Protein AF-A0A165GA61-F1 (afdb_monomer_lite)

pLDDT: mean 83.31, std 13.02, range [38.22, 98.44]

Structure (mmCIF, N/CA/C/O backbone):
data_AF-A0A165GA61-F1
#
_entry.id   AF-A0A165GA61-F1
#
loop_
_atom_site.group_PDB
_atom_site.id
_atom_site.type_symbol
_atom_site.label_atom_id
_atom_site.label_alt_id
_atom_site.label_comp_id
_atom_site.label_asym_id
_atom_site.label_entity_id
_atom_site.label_seq_id
_atom_site.pdbx_PDB_ins_code
_atom_site.Cartn_x
_atom_site.Cartn_y
_atom_site.Cartn_z
_atom_site.occupancy
_atom_site.B_iso_or_equiv
_atom_site.auth_seq_id
_atom_site.auth_comp_id
_atom_site.auth_asym_id
_atom_site.auth_atom_id
_atom_site.pdbx_PDB_model_num
ATOM 1 N N . MET A 1 1 ? -1.423 -54.669 30.820 1.00 38.22 1 MET A N 1
ATOM 2 C CA . MET A 1 1 ? -2.258 -54.255 29.675 1.00 38.22 1 MET A CA 1
ATOM 3 C C . MET A 1 1 ? -1.415 -53.356 28.790 1.00 38.22 1 MET A C 1
ATOM 5 O O . MET A 1 1 ? -1.262 -52.181 29.085 1.00 38.22 1 MET A O 1
ATOM 9 N N . THR A 1 2 ? -0.753 -53.941 27.798 1.00 38.53 2 THR A N 1
ATOM 10 C CA . THR A 1 2 ? 0.163 -53.253 26.881 1.00 38.53 2 THR A CA 1
ATOM 11 C C . THR A 1 2 ? -0.592 -52.931 25.597 1.00 38.53 2 THR A C 1
ATOM 13 O O . THR A 1 2 ? -0.798 -53.817 24.770 1.00 38.53 2 THR A O 1
ATOM 16 N N . SER A 1 3 ? -1.042 -51.684 25.448 1.00 41.44 3 SER A N 1
ATOM 17 C CA . SER A 1 3 ? -1.605 -51.200 24.186 1.00 41.44 3 SER A CA 1
ATOM 18 C C . SER A 1 3 ? -0.492 -51.081 23.150 1.00 41.44 3 SER A C 1
ATOM 20 O O . SER A 1 3 ? 0.333 -50.171 23.202 1.00 41.44 3 SER A O 1
ATOM 22 N N . GLN A 1 4 ? -0.478 -52.029 22.216 1.00 45.97 4 GLN A N 1
ATOM 23 C CA . GLN A 1 4 ? 0.227 -51.933 20.944 1.00 45.97 4 GLN A CA 1
ATOM 24 C C . GLN A 1 4 ? -0.337 -50.744 20.156 1.00 45.97 4 GLN A C 1
ATOM 26 O O . GLN A 1 4 ? -1.429 -50.816 19.594 1.00 45.97 4 GLN A O 1
ATOM 31 N N . PHE A 1 5 ? 0.413 -49.647 20.102 1.00 42.78 5 PHE A N 1
ATOM 32 C CA . PHE A 1 5 ? 0.227 -48.631 19.074 1.00 42.78 5 PHE A CA 1
ATOM 33 C C . PHE A 1 5 ? 0.717 -49.216 17.747 1.00 42.78 5 PHE A C 1
ATOM 35 O O . PHE A 1 5 ? 1.916 -49.395 17.546 1.00 42.78 5 PHE A O 1
ATOM 42 N N . SER A 1 6 ? -0.212 -49.561 16.857 1.00 39.47 6 SER A N 1
ATOM 43 C CA . SER A 1 6 ? 0.119 -49.928 15.481 1.00 39.47 6 SER A CA 1
ATOM 44 C C . SER A 1 6 ? 0.350 -48.644 14.668 1.00 39.47 6 SER A C 1
ATOM 46 O O . SER A 1 6 ? -0.573 -47.833 14.559 1.00 39.47 6 SER A O 1
ATOM 48 N N . PRO A 1 7 ? 1.542 -48.426 14.082 1.00 51.25 7 PRO A N 1
ATOM 49 C CA . PRO A 1 7 ? 1.881 -47.204 13.346 1.00 51.25 7 PRO A CA 1
ATOM 50 C C . PRO A 1 7 ? 1.237 -47.134 11.948 1.00 51.25 7 PRO A C 1
ATOM 52 O O . PRO A 1 7 ? 1.457 -46.178 11.211 1.00 51.25 7 PRO A O 1
ATOM 55 N N . GLY A 1 8 ? 0.430 -48.129 11.564 1.00 50.78 8 GLY A N 1
ATOM 56 C CA . GLY A 1 8 ? -0.152 -48.245 10.223 1.00 50.78 8 GLY A CA 1
ATOM 57 C C . GLY A 1 8 ? -1.448 -47.463 9.979 1.00 50.78 8 GLY A C 1
ATOM 58 O O . GLY A 1 8 ? -1.953 -47.499 8.863 1.00 50.78 8 GLY A O 1
ATOM 59 N N . ALA A 1 9 ? -2.006 -46.780 10.986 1.00 44.34 9 ALA A N 1
ATOM 60 C CA . ALA A 1 9 ? -3.333 -46.149 10.895 1.00 44.34 9 ALA A CA 1
ATOM 61 C C . ALA A 1 9 ? -3.328 -44.604 10.869 1.00 44.34 9 ALA A C 1
ATOM 63 O O . ALA A 1 9 ? -4.399 -44.004 10.881 1.00 44.34 9 ALA A O 1
ATOM 64 N N . ILE A 1 10 ? -2.158 -43.947 10.846 1.00 54.69 10 ILE A N 1
ATOM 65 C CA . ILE A 1 10 ? -2.055 -42.475 10.988 1.00 54.69 10 ILE A CA 1
ATOM 66 C C . ILE A 1 10 ? -2.012 -41.741 9.633 1.00 54.69 10 ILE A C 1
ATOM 68 O O . ILE A 1 10 ? -2.277 -40.545 9.579 1.00 54.69 10 ILE A O 1
ATOM 72 N N . PHE A 1 11 ? -1.780 -42.438 8.518 1.00 54.88 11 PHE A N 1
ATOM 73 C CA . PHE A 1 11 ? -1.745 -41.812 7.194 1.00 54.88 11 PHE A CA 1
ATOM 74 C C . PHE A 1 11 ? -2.717 -42.501 6.243 1.00 54.88 11 PHE A C 1
ATOM 76 O O . PHE A 1 11 ? -2.488 -43.619 5.784 1.00 54.88 11 PHE A O 1
ATOM 83 N N . SER A 1 12 ? -3.811 -41.811 5.918 1.00 56.22 12 SER A N 1
ATOM 84 C CA . SER A 1 12 ? -4.629 -42.179 4.762 1.00 56.22 12 SER A CA 1
ATOM 85 C C . SER A 1 12 ? -3.742 -42.136 3.504 1.00 56.22 12 SER A C 1
ATOM 87 O O . SER A 1 12 ? -3.000 -41.161 3.341 1.00 56.22 12 SER A O 1
ATOM 89 N N . PRO A 1 13 ? -3.805 -43.126 2.590 1.00 70.12 13 PRO A N 1
ATOM 90 C CA . PRO A 1 13 ? -3.012 -43.141 1.355 1.00 70.12 13 PRO A CA 1
ATOM 91 C C . PRO A 1 13 ? -3.085 -41.834 0.550 1.00 70.12 13 PRO A C 1
ATOM 93 O O . PRO A 1 13 ? -2.125 -41.457 -0.120 1.00 70.12 13 PRO A O 1
ATOM 96 N N . SER A 1 14 ? -4.200 -41.109 0.651 1.00 68.75 14 SER A N 1
ATOM 97 C CA . SER A 1 14 ? -4.384 -39.797 0.026 1.00 68.75 14 SER A CA 1
ATOM 98 C C . SER A 1 14 ? -3.537 -38.694 0.676 1.00 68.75 14 SER A C 1
ATOM 100 O O . SER A 1 14 ? -2.965 -37.876 -0.039 1.00 68.75 14 SER A O 1
ATOM 102 N N . GLN A 1 15 ? -3.399 -38.686 2.006 1.00 74.94 15 GLN A N 1
ATOM 103 C CA . GLN A 1 15 ? -2.552 -37.720 2.723 1.00 74.94 15 GLN A CA 1
ATOM 104 C C . GLN A 1 15 ? -1.064 -38.010 2.508 1.00 74.94 15 GLN A C 1
ATOM 106 O O . GLN A 1 15 ? -0.290 -37.083 2.291 1.00 74.94 15 GLN A O 1
ATOM 111 N N . ALA A 1 16 ? -0.674 -39.288 2.472 1.00 72.19 16 ALA A N 1
ATOM 112 C CA . ALA A 1 16 ? 0.701 -39.680 2.162 1.00 72.19 16 ALA A CA 1
ATOM 113 C C . ALA A 1 16 ? 1.121 -39.233 0.748 1.00 72.19 16 ALA A C 1
ATOM 115 O O . ALA A 1 16 ? 2.226 -38.731 0.555 1.00 72.19 16 ALA A O 1
ATOM 116 N N . ARG A 1 17 ? 0.220 -39.341 -0.240 1.00 74.12 17 ARG A N 1
ATOM 117 C CA . ARG A 1 17 ? 0.462 -38.833 -1.603 1.00 74.12 17 ARG A CA 1
ATOM 118 C C . ARG A 1 17 ? 0.599 -37.311 -1.649 1.00 74.12 17 ARG A C 1
ATOM 120 O O . ARG A 1 17 ? 1.473 -36.818 -2.351 1.00 74.12 17 ARG A O 1
ATOM 127 N N . GLN A 1 18 ? -0.230 -36.578 -0.905 1.00 79.62 18 GLN A N 1
ATOM 128 C CA . GLN A 1 18 ? -0.150 -35.113 -0.839 1.00 79.62 18 GLN A CA 1
ATOM 129 C C . GLN A 1 18 ? 1.151 -34.636 -0.187 1.00 79.62 18 GLN A C 1
ATOM 131 O O . GLN A 1 18 ? 1.781 -33.719 -0.701 1.00 79.62 18 GLN A O 1
ATOM 136 N N . GLN A 1 19 ? 1.588 -35.285 0.893 1.00 79.94 19 GLN A N 1
ATOM 137 C CA . GLN A 1 19 ? 2.860 -34.964 1.546 1.00 79.94 19 GLN A CA 1
ATOM 138 C C . GLN A 1 19 ? 4.060 -35.275 0.649 1.00 79.94 19 GLN A C 1
ATOM 140 O O . GLN A 1 19 ? 5.003 -34.493 0.598 1.00 79.94 19 GLN A O 1
ATOM 145 N N . LEU A 1 20 ? 4.012 -36.379 -0.103 1.00 81.00 20 LEU A N 1
ATOM 146 C CA . LEU A 1 20 ? 5.064 -36.729 -1.056 1.00 81.00 20 LEU A CA 1
ATOM 147 C C . LEU A 1 20 ? 5.122 -35.740 -2.231 1.00 81.00 20 LEU A C 1
ATOM 149 O O . LEU A 1 20 ? 6.212 -35.347 -2.638 1.00 81.00 20 LEU A O 1
ATOM 153 N N . ALA A 1 21 ? 3.968 -35.297 -2.741 1.00 81.06 21 ALA A N 1
ATOM 154 C CA . ALA A 1 21 ? 3.901 -34.252 -3.763 1.00 81.06 21 ALA A CA 1
ATOM 155 C C . ALA A 1 21 ? 4.476 -32.924 -3.246 1.00 81.06 21 ALA A C 1
ATOM 157 O O . ALA A 1 21 ? 5.366 -32.364 -3.873 1.00 81.06 21 ALA A O 1
ATOM 158 N N . GLN A 1 22 ? 4.068 -32.488 -2.050 1.00 85.25 22 GLN A N 1
ATOM 159 C CA . GLN A 1 22 ? 4.612 -31.278 -1.428 1.00 85.25 22 GLN A CA 1
ATOM 160 C C . GLN A 1 22 ? 6.120 -31.379 -1.171 1.00 85.25 22 GLN A C 1
ATOM 162 O O . GLN A 1 22 ? 6.837 -30.406 -1.372 1.00 85.25 22 GLN A O 1
ATOM 167 N N . ALA A 1 23 ? 6.625 -32.543 -0.753 1.00 85.81 23 ALA A N 1
ATOM 168 C CA . ALA A 1 23 ? 8.059 -32.752 -0.566 1.00 85.81 23 ALA A CA 1
ATOM 169 C C . ALA A 1 23 ? 8.838 -32.623 -1.885 1.00 85.81 23 ALA A C 1
ATOM 171 O O . ALA A 1 23 ? 9.920 -32.039 -1.898 1.00 85.81 23 ALA A O 1
ATOM 172 N N . ARG A 1 24 ? 8.273 -33.118 -2.995 1.00 88.56 24 ARG A N 1
ATOM 173 C CA . ARG A 1 24 ? 8.851 -32.954 -4.334 1.00 88.56 24 ARG A CA 1
ATOM 174 C C . ARG A 1 24 ? 8.863 -31.486 -4.766 1.00 88.56 24 ARG A C 1
ATOM 176 O O . ARG A 1 24 ? 9.886 -31.013 -5.256 1.00 88.56 24 ARG A O 1
ATOM 183 N N . ASP A 1 25 ? 7.765 -30.771 -4.553 1.00 91.50 25 ASP A N 1
ATOM 184 C CA . ASP A 1 25 ? 7.668 -29.348 -4.894 1.00 91.50 25 ASP A CA 1
ATOM 185 C C . ASP A 1 25 ? 8.684 -28.515 -4.095 1.00 91.50 25 ASP A C 1
ATOM 187 O O . ASP A 1 25 ? 9.336 -27.629 -4.644 1.00 91.50 25 ASP A O 1
ATOM 191 N N . TRP A 1 26 ? 8.901 -28.855 -2.820 1.00 91.81 26 TRP A N 1
ATOM 192 C CA . TRP A 1 26 ? 9.944 -28.234 -2.003 1.00 91.81 26 TRP A CA 1
ATOM 193 C C . TRP A 1 26 ? 11.358 -28.543 -2.494 1.00 91.81 26 TRP A C 1
ATOM 195 O O . TRP A 1 26 ? 12.171 -27.627 -2.534 1.00 91.81 26 TRP A O 1
ATOM 205 N N . SER A 1 27 ? 11.655 -29.784 -2.904 1.00 90.12 27 SER A N 1
ATOM 206 C CA . SER A 1 27 ? 12.972 -30.094 -3.484 1.00 90.12 27 SER A CA 1
ATOM 207 C C . SER A 1 27 ? 13.235 -29.319 -4.775 1.00 90.12 27 SER A C 1
ATOM 209 O O . SER A 1 27 ? 14.329 -28.801 -4.956 1.00 90.12 27 SER A O 1
ATOM 211 N N . TYR A 1 28 ? 12.216 -29.167 -5.627 1.00 92.75 28 TYR A N 1
ATOM 212 C CA . TYR A 1 28 ? 12.331 -28.375 -6.849 1.00 92.75 28 TYR A CA 1
ATOM 213 C C . TYR A 1 28 ? 12.612 -26.897 -6.541 1.00 92.75 28 TYR A C 1
ATOM 215 O O . TYR A 1 28 ? 13.497 -26.305 -7.151 1.00 92.75 28 TYR A O 1
ATOM 223 N N . ILE A 1 29 ? 11.919 -26.310 -5.558 1.00 92.19 29 ILE A N 1
ATOM 224 C CA . ILE A 1 29 ? 12.199 -24.938 -5.114 1.00 92.19 29 ILE A CA 1
ATOM 225 C C . ILE A 1 29 ? 13.599 -24.816 -4.520 1.00 92.19 29 ILE A C 1
ATOM 227 O O . ILE A 1 29 ? 14.267 -23.825 -4.785 1.00 92.19 29 ILE A O 1
ATOM 231 N N . ASP A 1 30 ? 14.042 -25.776 -3.709 1.00 89.75 30 ASP A N 1
ATOM 232 C CA . ASP A 1 30 ? 15.368 -25.730 -3.089 1.00 89.75 30 ASP A CA 1
ATOM 233 C C . ASP A 1 30 ? 16.473 -25.762 -4.165 1.00 89.75 30 ASP A C 1
ATOM 235 O O . ASP A 1 30 ? 17.404 -24.956 -4.106 1.00 89.75 30 ASP A O 1
ATOM 239 N N . ASP A 1 31 ? 16.325 -26.605 -5.193 1.00 90.56 31 ASP A N 1
ATOM 240 C CA . ASP A 1 31 ? 17.230 -26.656 -6.349 1.00 90.56 31 ASP A CA 1
ATOM 241 C C . ASP A 1 31 ? 17.174 -25.357 -7.177 1.00 90.56 31 ASP A C 1
ATOM 243 O O . ASP A 1 31 ? 18.210 -24.813 -7.575 1.00 90.56 31 ASP A O 1
ATOM 247 N N . TRP A 1 32 ? 15.972 -24.816 -7.403 1.00 92.50 32 TRP A N 1
ATOM 248 C CA . TRP A 1 32 ? 15.770 -23.551 -8.115 1.00 92.50 32 TRP A CA 1
ATOM 249 C C . TRP A 1 32 ? 16.387 -22.364 -7.361 1.00 92.50 32 TRP A C 1
ATOM 251 O O . TRP A 1 32 ? 17.125 -21.571 -7.945 1.00 92.50 32 TRP A O 1
ATOM 261 N N . LEU A 1 33 ? 16.171 -22.264 -6.048 1.00 89.81 33 LEU A N 1
ATOM 262 C CA . LEU A 1 33 ? 16.784 -21.240 -5.201 1.00 89.81 33 LEU A CA 1
ATOM 263 C C . LEU A 1 33 ? 18.307 -21.397 -5.157 1.00 89.81 33 LEU A C 1
ATOM 265 O O . LEU A 1 33 ? 19.015 -20.395 -5.214 1.00 89.81 33 LEU A O 1
ATOM 269 N N . ALA A 1 34 ? 18.830 -22.625 -5.120 1.00 89.19 34 ALA A N 1
ATOM 270 C CA . ALA A 1 34 ? 20.268 -22.861 -5.205 1.00 89.19 34 ALA A CA 1
ATOM 271 C C . ALA A 1 34 ? 20.854 -22.359 -6.538 1.00 89.19 34 ALA A C 1
ATOM 273 O O . ALA A 1 34 ? 21.905 -21.717 -6.536 1.00 89.19 34 ALA A O 1
ATOM 274 N N . LYS A 1 35 ? 20.153 -22.566 -7.665 1.00 88.38 35 LYS A N 1
ATOM 275 C CA . LYS A 1 35 ? 20.535 -21.992 -8.970 1.00 88.38 35 LYS A CA 1
ATOM 276 C C . LYS A 1 35 ? 20.525 -20.457 -8.934 1.00 88.38 35 LYS A C 1
ATOM 278 O O . LYS A 1 35 ? 21.466 -19.842 -9.427 1.00 88.38 35 LYS A O 1
ATOM 283 N N . MET A 1 36 ? 19.500 -19.845 -8.333 1.00 86.12 36 MET A N 1
ATOM 284 C CA . MET A 1 36 ? 19.333 -18.383 -8.295 1.00 86.12 36 MET A CA 1
ATOM 285 C C . MET A 1 36 ? 20.337 -17.667 -7.382 1.00 86.12 36 MET A C 1
ATOM 287 O O . MET A 1 36 ? 20.814 -16.588 -7.727 1.00 86.12 36 MET A O 1
ATOM 291 N N . TYR A 1 37 ? 20.658 -18.244 -6.221 1.00 85.44 37 TYR A N 1
ATOM 292 C CA . TYR A 1 37 ? 21.562 -17.633 -5.240 1.00 85.44 37 TYR A CA 1
ATOM 293 C C . TYR A 1 37 ? 23.031 -18.059 -5.415 1.00 85.44 37 TYR A C 1
ATOM 295 O O . TYR A 1 37 ? 23.926 -17.399 -4.881 1.00 85.44 37 TYR A O 1
ATOM 303 N N . GLY A 1 38 ? 23.314 -19.121 -6.178 1.00 82.50 38 GLY A N 1
ATOM 304 C CA . GLY A 1 38 ? 24.673 -19.571 -6.476 1.00 82.50 38 GLY A CA 1
ATOM 305 C C . GLY A 1 38 ? 25.483 -19.870 -5.208 1.00 82.50 38 GLY A C 1
ATOM 306 O O . GLY A 1 38 ? 25.188 -20.81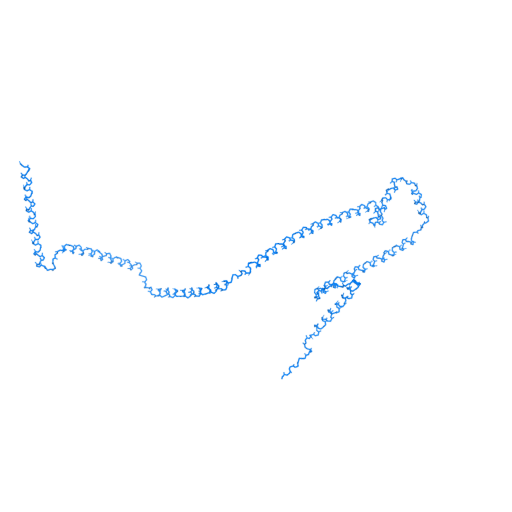1 -4.476 1.00 82.50 38 GLY A O 1
ATOM 307 N N . ALA A 1 39 ? 26.519 -19.066 -4.943 1.00 78.75 39 ALA A N 1
ATOM 308 C CA . ALA A 1 39 ? 27.369 -19.186 -3.750 1.00 78.75 39 ALA A CA 1
ATOM 309 C C . ALA A 1 39 ? 26.824 -18.448 -2.506 1.00 78.75 39 ALA A C 1
ATOM 311 O O . ALA A 1 39 ? 27.432 -18.519 -1.436 1.00 78.75 39 ALA A O 1
ATOM 312 N N . GLN A 1 40 ? 25.715 -17.713 -2.629 1.00 81.50 40 GLN A N 1
ATOM 313 C CA . GLN A 1 40 ? 25.127 -16.941 -1.537 1.00 81.50 40 GLN A CA 1
ATOM 314 C C . GLN A 1 40 ? 24.135 -17.789 -0.730 1.00 81.50 40 GLN A C 1
ATOM 316 O O . GLN A 1 40 ? 23.390 -18.600 -1.275 1.00 81.50 40 GLN A O 1
ATOM 321 N N . SER A 1 41 ? 24.118 -17.613 0.594 1.00 79.00 41 SER A N 1
ATOM 322 C CA . SER A 1 41 ? 23.207 -18.360 1.464 1.00 79.00 41 SER A CA 1
ATOM 323 C C . SER A 1 41 ? 21.756 -17.952 1.218 1.00 79.00 41 SER A C 1
ATOM 325 O O . SER A 1 41 ? 21.428 -16.765 1.305 1.00 79.00 41 SER A O 1
ATOM 327 N N . ILE A 1 42 ? 20.892 -18.941 0.984 1.00 83.94 42 ILE A N 1
ATOM 328 C CA . ILE A 1 42 ? 19.448 -18.742 0.830 1.00 83.94 42 ILE A CA 1
ATOM 329 C C . ILE A 1 42 ? 18.893 -18.126 2.132 1.00 83.94 42 ILE A C 1
ATOM 331 O O . ILE A 1 42 ? 19.150 -18.670 3.213 1.00 83.94 42 ILE A O 1
ATOM 335 N N . PRO A 1 43 ? 18.152 -17.003 2.069 1.00 84.75 43 PRO A N 1
ATOM 336 C CA . PRO A 1 43 ? 17.524 -16.399 3.242 1.00 84.75 43 PRO A CA 1
ATOM 337 C C . PRO A 1 43 ? 16.592 -17.377 3.967 1.00 84.75 43 PRO A C 1
ATOM 339 O O . PRO A 1 43 ? 15.904 -18.172 3.333 1.00 84.75 43 PRO A O 1
ATOM 342 N N . THR A 1 44 ? 16.521 -17.314 5.299 1.00 85.00 44 THR A N 1
ATOM 343 C CA . THR A 1 44 ? 15.597 -18.172 6.056 1.00 85.00 44 THR A CA 1
ATOM 344 C C . THR A 1 44 ? 14.160 -17.692 5.888 1.00 85.00 44 THR A C 1
ATOM 346 O O . THR A 1 44 ? 13.865 -16.527 6.152 1.00 85.00 44 THR A O 1
ATOM 349 N N . PHE A 1 45 ? 13.256 -18.593 5.508 1.00 88.19 45 PHE A N 1
ATOM 350 C CA . PHE A 1 45 ? 11.833 -18.301 5.345 1.00 88.19 45 PHE A CA 1
ATOM 351 C C . PHE A 1 45 ? 10.958 -19.426 5.907 1.00 88.19 45 PHE A C 1
ATOM 353 O O . PHE A 1 45 ? 11.404 -20.554 6.126 1.00 88.19 45 PHE A O 1
ATOM 360 N N . GLU A 1 46 ? 9.690 -19.107 6.153 1.00 90.06 46 GLU A N 1
ATOM 361 C CA . GLU A 1 46 ? 8.709 -20.057 6.668 1.00 90.06 46 GLU A CA 1
ATOM 362 C C . GLU A 1 46 ? 8.228 -21.010 5.561 1.00 90.06 46 GLU A C 1
ATOM 364 O O . GLU A 1 46 ? 7.723 -20.582 4.519 1.00 90.06 46 GLU A O 1
ATOM 369 N N . ARG A 1 47 ? 8.353 -22.322 5.791 1.00 87.38 47 ARG A N 1
ATOM 370 C CA . ARG A 1 47 ? 7.842 -23.361 4.885 1.00 87.38 47 ARG A CA 1
ATOM 371 C C . ARG A 1 47 ? 6.361 -23.624 5.161 1.00 87.38 47 ARG A C 1
ATOM 373 O O . ARG A 1 47 ? 6.010 -24.508 5.937 1.00 87.38 47 ARG A O 1
ATOM 380 N N . ASN A 1 48 ? 5.504 -22.848 4.510 1.00 90.88 48 ASN A N 1
ATOM 381 C CA . ASN A 1 48 ? 4.050 -22.950 4.558 1.00 90.88 48 ASN A CA 1
ATOM 382 C C . ASN A 1 48 ? 3.513 -23.293 3.150 1.00 90.88 48 ASN A C 1
ATOM 384 O O . ASN A 1 48 ? 4.181 -23.081 2.140 1.00 90.88 48 ASN A O 1
ATOM 388 N N . THR A 1 49 ? 2.298 -23.827 3.041 1.00 87.25 49 THR A N 1
ATOM 389 C CA . THR A 1 49 ? 1.664 -24.126 1.747 1.00 87.25 49 THR A CA 1
ATOM 390 C C . THR A 1 49 ? 1.469 -22.882 0.889 1.00 87.25 49 THR A C 1
ATOM 392 O O . THR A 1 49 ? 1.499 -22.970 -0.336 1.00 87.25 49 THR A O 1
ATOM 395 N N . ASP A 1 50 ? 1.277 -21.725 1.520 1.00 86.94 50 ASP A N 1
ATOM 396 C CA . ASP A 1 50 ? 1.115 -20.456 0.811 1.00 86.94 50 ASP A CA 1
ATOM 397 C C . ASP A 1 50 ? 2.453 -19.944 0.266 1.00 86.94 50 ASP A C 1
ATOM 399 O O . ASP A 1 50 ? 2.506 -19.463 -0.866 1.00 86.94 50 ASP A O 1
ATOM 403 N N . THR A 1 51 ? 3.552 -20.138 1.008 1.00 91.00 51 THR A N 1
ATOM 404 C CA . THR A 1 51 ? 4.898 -19.798 0.522 1.00 91.00 51 THR A CA 1
ATOM 405 C C . THR A 1 51 ? 5.344 -20.744 -0.589 1.00 91.00 51 THR A C 1
ATOM 407 O O . THR A 1 51 ? 5.879 -20.274 -1.587 1.00 91.00 51 THR A O 1
ATOM 410 N N . LEU A 1 52 ? 5.026 -22.041 -0.495 1.00 91.06 52 LEU A N 1
ATOM 411 C CA . LEU A 1 52 ? 5.234 -23.018 -1.572 1.00 91.06 52 LEU A CA 1
ATOM 412 C C . LEU A 1 52 ? 4.548 -22.579 -2.874 1.00 91.06 52 LEU A C 1
ATOM 414 O O . LEU A 1 52 ? 5.182 -22.528 -3.922 1.00 91.06 52 LEU A O 1
ATOM 418 N N . LYS A 1 53 ? 3.263 -22.209 -2.810 1.00 92.12 53 LYS A N 1
ATOM 419 C CA . LYS A 1 53 ? 2.511 -21.740 -3.987 1.00 92.12 53 LYS A CA 1
ATOM 420 C C . LYS A 1 53 ? 3.104 -20.469 -4.588 1.00 92.12 53 LYS A C 1
ATOM 422 O O . LYS A 1 53 ? 3.222 -20.383 -5.807 1.00 92.12 53 LYS A O 1
ATOM 427 N N . ALA A 1 54 ? 3.461 -19.496 -3.750 1.00 92.25 54 ALA A N 1
ATOM 428 C CA . ALA A 1 54 ? 4.062 -18.248 -4.209 1.00 92.25 54 ALA A CA 1
ATOM 429 C C . ALA A 1 54 ? 5.421 -18.492 -4.886 1.00 92.25 54 ALA A C 1
ATOM 431 O O . ALA A 1 54 ? 5.669 -17.958 -5.962 1.00 92.25 54 ALA A O 1
ATOM 432 N N . LEU A 1 55 ? 6.269 -19.339 -4.296 1.00 92.50 55 LEU A N 1
ATOM 433 C CA . LEU A 1 55 ? 7.584 -19.677 -4.843 1.00 92.50 55 LEU A CA 1
ATOM 434 C C . LEU A 1 55 ? 7.485 -20.487 -6.140 1.00 92.50 55 LEU A C 1
ATOM 436 O O . LEU A 1 55 ? 8.226 -20.194 -7.069 1.00 92.50 55 LEU A O 1
ATOM 440 N N . LEU A 1 56 ? 6.543 -21.429 -6.257 1.00 93.31 56 LEU A N 1
ATOM 441 C CA . LEU A 1 56 ? 6.288 -22.133 -7.521 1.00 93.31 56 LEU A CA 1
ATOM 442 C C . LEU A 1 56 ? 5.816 -21.180 -8.624 1.00 93.31 56 LEU A C 1
ATOM 444 O O . LEU A 1 56 ? 6.268 -21.286 -9.760 1.00 93.31 56 LEU A O 1
ATOM 448 N N . ALA A 1 57 ? 4.924 -20.241 -8.298 1.00 93.75 57 ALA A N 1
ATOM 449 C CA . ALA A 1 57 ? 4.469 -19.242 -9.259 1.00 93.75 57 ALA A CA 1
ATOM 450 C C . ALA A 1 57 ? 5.624 -18.338 -9.717 1.00 93.75 57 ALA A C 1
ATOM 452 O O . ALA A 1 57 ? 5.757 -18.070 -10.907 1.00 93.75 57 ALA A O 1
ATOM 453 N N . LEU A 1 58 ? 6.486 -17.909 -8.789 1.00 93.00 58 LEU A N 1
ATOM 454 C CA . LEU A 1 58 ? 7.677 -17.120 -9.110 1.00 93.00 58 LEU A CA 1
ATOM 455 C C . LEU A 1 58 ? 8.683 -17.906 -9.953 1.00 93.00 58 LEU A C 1
ATOM 457 O O . LEU A 1 58 ? 9.218 -17.351 -10.908 1.00 93.00 58 LEU A O 1
ATOM 461 N N . ALA A 1 59 ? 8.920 -19.178 -9.629 1.00 93.25 59 ALA A N 1
ATOM 462 C CA . ALA A 1 59 ? 9.797 -20.047 -10.404 1.00 93.25 59 ALA A CA 1
ATOM 463 C C . ALA A 1 59 ? 9.295 -20.196 -11.843 1.00 93.25 59 ALA A C 1
ATOM 465 O O . ALA A 1 59 ? 10.060 -19.952 -12.770 1.00 93.25 59 ALA A O 1
ATOM 466 N N . ALA A 1 60 ? 7.999 -20.466 -12.028 1.00 93.56 60 ALA A N 1
ATOM 467 C CA . ALA A 1 60 ? 7.390 -20.580 -13.350 1.00 93.56 60 ALA A CA 1
ATOM 468 C C . ALA A 1 60 ? 7.493 -19.279 -14.165 1.00 93.56 60 ALA A C 1
ATOM 470 O O . ALA A 1 60 ? 7.845 -19.318 -15.340 1.00 93.56 60 ALA A O 1
ATOM 471 N N . VAL A 1 61 ? 7.226 -18.122 -13.544 1.00 94.62 61 VAL A N 1
ATOM 472 C CA . VAL A 1 61 ? 7.353 -16.814 -14.213 1.00 94.62 61 VAL A CA 1
ATOM 473 C C . VAL A 1 61 ? 8.809 -16.514 -14.578 1.00 94.62 61 VAL A C 1
ATOM 475 O O . VAL A 1 61 ? 9.082 -15.964 -15.644 1.00 94.62 61 VAL A O 1
ATOM 478 N N . ASN A 1 62 ? 9.757 -16.878 -13.712 1.00 94.19 62 ASN A N 1
ATOM 479 C CA . ASN A 1 62 ? 11.175 -16.688 -13.989 1.00 94.19 62 ASN A CA 1
ATOM 480 C C . ASN A 1 62 ? 11.652 -17.592 -15.133 1.00 94.19 62 ASN A C 1
ATOM 482 O O . ASN A 1 62 ? 12.307 -17.108 -16.048 1.00 94.19 62 ASN A O 1
ATOM 486 N N . GLU A 1 63 ? 11.273 -18.872 -15.131 1.00 92.94 63 GLU A N 1
ATOM 487 C CA . GLU A 1 63 ? 11.584 -19.798 -16.226 1.00 92.94 63 GLU A CA 1
ATOM 488 C C . GLU A 1 63 ? 10.997 -19.308 -17.556 1.00 92.94 63 GLU A C 1
ATOM 490 O O . GLU A 1 63 ? 11.730 -19.237 -18.540 1.00 92.94 63 GLU A O 1
ATOM 495 N N . SER A 1 64 ? 9.736 -18.852 -17.585 1.00 92.69 64 SER A N 1
ATOM 496 C CA . SER A 1 64 ? 9.162 -18.271 -18.808 1.00 92.69 64 SER A CA 1
ATOM 497 C C . SER A 1 64 ? 9.917 -17.025 -19.277 1.00 92.69 64 SER A C 1
ATOM 499 O O . SER A 1 64 ? 10.135 -16.844 -20.471 1.00 92.69 64 SER A O 1
ATOM 501 N N . ALA A 1 65 ? 10.377 -16.183 -18.348 1.00 92.44 65 ALA A N 1
ATOM 502 C CA . ALA A 1 65 ? 11.159 -14.999 -18.690 1.00 92.44 65 ALA A CA 1
ATOM 503 C C . ALA A 1 65 ? 12.576 -15.355 -19.182 1.00 92.44 65 ALA A C 1
ATOM 505 O O . ALA A 1 65 ? 13.114 -14.671 -20.052 1.00 92.44 65 ALA A O 1
ATOM 506 N N . GLU A 1 66 ? 13.204 -16.404 -18.638 1.00 92.25 66 GLU A N 1
ATOM 507 C CA . GLU A 1 66 ? 14.473 -16.945 -19.144 1.00 92.25 66 GLU A CA 1
ATOM 508 C C . GLU A 1 66 ? 14.303 -17.492 -20.573 1.00 92.25 66 GLU A C 1
ATOM 510 O O . GLU A 1 66 ? 15.126 -17.190 -21.440 1.00 92.25 66 GLU A O 1
ATOM 515 N N . GLU A 1 67 ? 13.223 -18.230 -20.845 1.00 94.12 67 GLU A N 1
ATOM 516 C CA . GLU A 1 67 ? 12.906 -18.749 -22.183 1.00 94.12 67 GLU A CA 1
ATOM 517 C C . GLU A 1 67 ? 12.692 -17.627 -23.209 1.00 94.12 67 GLU A C 1
ATOM 519 O O . GLU A 1 67 ? 13.254 -17.682 -24.306 1.00 94.12 67 GLU A O 1
ATOM 524 N N . GLU A 1 68 ? 11.932 -16.588 -22.851 1.00 91.75 68 GLU A N 1
ATOM 525 C CA . GLU A 1 68 ? 11.716 -15.409 -23.698 1.00 91.75 68 GLU A CA 1
ATOM 526 C C . GLU A 1 68 ? 13.030 -14.685 -24.009 1.00 91.75 68 GLU A C 1
ATOM 528 O O . GLU A 1 68 ? 13.316 -14.392 -25.171 1.00 91.75 68 GLU A O 1
ATOM 533 N N . LYS A 1 69 ? 13.877 -14.456 -22.997 1.00 90.69 69 LYS A N 1
ATOM 534 C CA . LYS A 1 69 ? 15.198 -13.838 -23.193 1.00 90.69 69 LYS A CA 1
ATOM 535 C C . LYS A 1 69 ? 16.081 -14.659 -24.126 1.00 90.69 69 LYS A C 1
ATOM 537 O O . LYS A 1 69 ? 16.747 -14.097 -24.991 1.00 90.69 69 LYS A O 1
ATOM 542 N N . GLU A 1 70 ? 16.085 -15.982 -23.981 1.00 94.25 70 GLU A N 1
ATOM 543 C CA . GLU A 1 70 ? 16.877 -16.859 -24.845 1.00 94.25 70 GLU A CA 1
ATOM 544 C C . GLU A 1 70 ? 16.333 -16.916 -26.282 1.00 94.25 70 GLU A C 1
ATOM 546 O O . GLU A 1 70 ? 17.096 -17.113 -27.230 1.00 94.25 70 GLU A O 1
ATOM 551 N N . LEU A 1 71 ? 15.023 -16.745 -26.481 1.00 93.19 71 LEU A N 1
ATOM 552 C CA . LEU A 1 71 ? 14.437 -16.589 -27.815 1.00 93.19 71 LEU A CA 1
ATOM 553 C C . LEU A 1 71 ? 14.866 -15.271 -28.463 1.00 93.19 71 LEU A C 1
ATOM 555 O O . LEU A 1 71 ? 15.315 -15.293 -29.607 1.00 93.19 71 LEU A O 1
ATOM 559 N N . VAL A 1 72 ? 14.794 -14.158 -27.728 1.00 91.31 72 VAL A N 1
ATOM 560 C CA . VAL A 1 72 ? 15.249 -12.844 -28.211 1.00 91.31 72 VAL A CA 1
ATOM 561 C C . VAL A 1 72 ? 16.727 -12.897 -28.585 1.00 91.31 72 VAL A C 1
ATOM 563 O O . VAL A 1 72 ? 17.077 -12.556 -29.709 1.00 91.31 72 VAL A O 1
ATOM 566 N N . ARG A 1 73 ? 17.582 -13.444 -27.713 1.00 91.50 73 ARG A N 1
ATOM 567 C CA . ARG A 1 73 ? 19.021 -13.587 -27.983 1.00 91.50 73 ARG A CA 1
ATOM 568 C C . ARG A 1 73 ? 19.299 -14.407 -29.245 1.00 91.50 73 ARG A C 1
ATOM 570 O O . ARG A 1 73 ? 20.187 -14.073 -30.023 1.00 91.50 73 ARG A O 1
ATOM 577 N N . ARG A 1 74 ? 18.555 -15.498 -29.463 1.00 92.88 74 ARG A N 1
ATOM 578 C CA . ARG A 1 74 ? 18.689 -16.308 -30.684 1.00 92.88 74 ARG A CA 1
ATOM 579 C C . ARG A 1 74 ? 18.273 -15.534 -31.927 1.00 92.88 74 ARG A C 1
ATOM 581 O O . ARG A 1 74 ? 18.992 -15.608 -32.917 1.00 92.88 74 ARG A O 1
ATOM 588 N N . LEU A 1 75 ? 17.161 -14.803 -31.860 1.00 91.69 75 LEU A N 1
ATOM 589 C CA . LEU A 1 75 ? 16.691 -13.953 -32.954 1.00 91.69 75 LEU A CA 1
ATOM 590 C C . LEU A 1 75 ? 17.710 -12.860 -33.287 1.00 91.69 75 LEU A C 1
ATOM 592 O O . LEU A 1 75 ? 18.043 -12.678 -34.453 1.00 91.69 75 LEU A O 1
ATOM 596 N N . GLU A 1 76 ? 18.265 -12.191 -32.277 1.00 86.50 76 GLU A N 1
ATOM 597 C CA . GLU A 1 76 ? 19.332 -11.203 -32.454 1.00 86.50 76 GLU A CA 1
ATOM 598 C C . GLU A 1 76 ? 20.549 -11.818 -33.152 1.00 86.50 76 GLU A C 1
ATOM 600 O O . GLU A 1 76 ? 21.025 -11.271 -34.141 1.00 86.50 76 GLU A O 1
ATOM 605 N N . CYS A 1 77 ? 21.020 -12.991 -32.708 1.00 86.44 77 CYS A N 1
ATOM 606 C CA . CYS A 1 77 ? 22.135 -13.674 -33.367 1.00 86.44 77 CYS A CA 1
ATOM 607 C C . CYS A 1 77 ? 21.832 -14.041 -34.828 1.00 86.44 77 CYS A C 1
ATOM 609 O O . CYS A 1 77 ? 22.723 -13.930 -35.667 1.00 86.44 77 CYS A O 1
ATOM 611 N N . THR A 1 78 ? 20.610 -14.484 -35.145 1.00 88.44 78 THR A N 1
ATOM 612 C CA . THR A 1 78 ? 20.233 -14.810 -36.530 1.00 88.44 78 THR A CA 1
ATOM 613 C C . THR A 1 78 ? 20.136 -13.567 -37.403 1.00 88.44 78 THR A C 1
ATOM 615 O O . THR A 1 78 ? 20.677 -13.565 -38.501 1.00 88.44 78 THR A O 1
ATOM 618 N N . VAL A 1 79 ? 19.524 -12.492 -36.897 1.00 87.12 79 VAL A N 1
ATOM 619 C CA . VAL A 1 79 ? 19.381 -11.228 -37.631 1.00 87.12 79 VAL A CA 1
ATOM 620 C C . VAL A 1 79 ? 20.749 -10.602 -37.891 1.00 87.12 79 VAL A C 1
ATOM 622 O O . VAL A 1 79 ? 21.020 -10.182 -39.009 1.00 87.12 79 VAL A O 1
ATOM 625 N N . LEU A 1 80 ? 21.640 -10.590 -36.894 1.00 82.25 80 LEU A N 1
ATOM 626 C CA . LEU A 1 80 ? 23.008 -10.093 -37.068 1.00 82.25 80 LEU A CA 1
ATOM 627 C C . LEU A 1 80 ? 23.779 -10.900 -38.122 1.00 82.25 80 LEU A C 1
ATOM 629 O O . LEU A 1 80 ? 24.464 -10.310 -38.950 1.00 82.25 80 LEU A O 1
ATOM 633 N N . GLY A 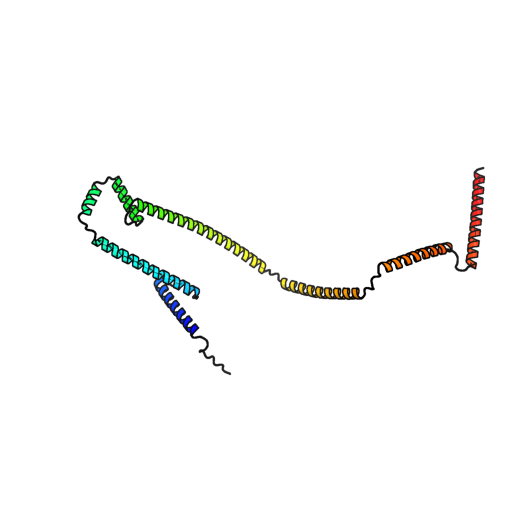1 81 ? 23.626 -12.229 -38.134 1.00 81.50 81 GLY A N 1
ATOM 634 C CA . GLY A 1 81 ? 24.242 -13.080 -39.154 1.00 81.50 81 GLY A CA 1
ATOM 635 C C . GLY A 1 81 ? 23.733 -12.791 -40.570 1.00 81.50 81 GLY A C 1
ATOM 636 O O . GLY A 1 81 ? 24.528 -12.709 -41.499 1.00 81.50 81 GLY A O 1
ATOM 637 N N . GLU A 1 82 ? 22.426 -12.579 -40.740 1.00 81.12 82 GLU A N 1
ATOM 638 C CA . GLU A 1 82 ? 21.824 -12.248 -42.041 1.00 81.12 82 GLU A CA 1
ATOM 639 C C . GLU A 1 82 ? 22.245 -10.858 -42.555 1.00 81.12 82 GLU A C 1
ATOM 641 O O . GLU A 1 82 ? 22.440 -10.668 -43.758 1.00 81.12 82 GLU A O 1
ATOM 646 N N . VAL A 1 83 ? 22.423 -9.882 -41.659 1.00 76.06 83 VAL A N 1
ATOM 647 C CA . VAL A 1 83 ? 22.926 -8.542 -42.012 1.00 76.06 83 VAL A CA 1
ATOM 648 C C . VAL A 1 83 ? 24.387 -8.604 -42.467 1.00 76.06 83 VAL A C 1
ATOM 650 O O . VAL A 1 83 ? 24.731 -8.008 -43.488 1.00 76.06 83 VAL A O 1
ATOM 653 N N . ASP A 1 84 ? 25.228 -9.375 -41.774 1.00 70.31 84 ASP A N 1
ATOM 654 C CA . ASP A 1 84 ? 26.631 -9.573 -42.159 1.00 70.31 84 ASP A CA 1
ATOM 655 C C . ASP A 1 84 ? 26.772 -10.305 -43.511 1.00 70.31 84 ASP A C 1
ATOM 657 O O . ASP A 1 84 ? 27.701 -10.027 -44.268 1.00 70.31 84 ASP A O 1
ATOM 661 N N . GLU A 1 85 ? 25.850 -11.215 -43.851 1.00 72.31 85 GLU A N 1
ATOM 662 C CA . GLU A 1 85 ? 25.844 -11.936 -45.136 1.00 72.31 85 GLU A CA 1
ATOM 663 C C . GLU A 1 85 ? 25.329 -11.099 -46.322 1.00 72.31 85 GLU A C 1
ATOM 665 O O . GLU A 1 85 ? 25.669 -11.389 -47.470 1.00 72.31 85 GLU A O 1
ATOM 670 N N . THR A 1 86 ? 24.507 -10.075 -46.074 1.00 66.50 86 THR A N 1
ATOM 671 C CA . THR A 1 86 ? 23.869 -9.255 -47.125 1.00 66.50 86 THR A CA 1
ATOM 672 C C . THR A 1 86 ? 24.586 -7.935 -47.414 1.00 66.50 86 THR A C 1
ATOM 674 O O . THR A 1 86 ? 24.298 -7.292 -48.427 1.00 66.50 86 THR A O 1
ATOM 677 N N . ALA A 1 87 ? 25.539 -7.532 -46.574 1.00 62.62 87 ALA A N 1
ATOM 678 C CA . ALA A 1 87 ? 26.334 -6.327 -46.770 1.00 62.62 87 ALA A CA 1
ATOM 679 C C . ALA A 1 87 ? 27.446 -6.545 -47.819 1.00 62.62 87 ALA A C 1
ATOM 681 O O . ALA A 1 87 ? 28.526 -7.030 -47.498 1.00 62.62 87 ALA A O 1
ATOM 682 N N . GLU A 1 88 ? 27.212 -6.149 -49.076 1.00 62.81 88 GLU A N 1
ATOM 683 C CA . GLU A 1 88 ? 28.249 -6.030 -50.119 1.00 62.81 88 GLU A CA 1
ATOM 684 C C . GLU A 1 88 ? 29.062 -4.729 -49.901 1.00 62.81 88 GLU A C 1
ATOM 686 O O . GLU A 1 88 ? 28.581 -3.636 -50.203 1.00 62.81 88 GLU A O 1
ATOM 691 N N . PRO A 1 89 ? 30.306 -4.779 -49.390 1.00 58.31 89 PRO A N 1
ATOM 692 C CA . PRO A 1 89 ? 30.952 -3.614 -48.774 1.00 58.31 89 PRO A CA 1
ATOM 693 C C . PRO A 1 89 ? 31.681 -2.683 -49.764 1.00 58.31 89 PRO A C 1
ATOM 695 O O . PRO A 1 89 ? 32.397 -1.779 -49.349 1.00 58.31 89 PRO A O 1
ATOM 698 N N . GLY A 1 90 ? 31.583 -2.897 -51.078 1.00 62.00 90 GLY A N 1
ATOM 699 C CA . GLY A 1 90 ? 32.488 -2.256 -52.044 1.00 62.00 90 GLY A CA 1
ATOM 700 C C . GLY A 1 90 ? 32.044 -0.889 -52.574 1.00 62.00 90 GLY A C 1
ATOM 701 O O . GLY A 1 90 ? 32.826 0.057 -52.573 1.00 62.00 90 GLY A O 1
ATOM 702 N N . GLN A 1 91 ? 30.808 -0.787 -53.069 1.00 62.34 91 GLN A N 1
ATOM 703 C CA . GLN A 1 91 ? 30.336 0.393 -53.814 1.00 62.34 91 GLN A CA 1
ATOM 704 C C . GLN A 1 91 ? 29.666 1.448 -52.932 1.00 62.34 91 GLN A C 1
ATOM 706 O O . GLN A 1 91 ? 29.817 2.644 -53.184 1.00 62.34 91 GLN A O 1
ATOM 711 N N . ASP A 1 92 ? 28.986 1.026 -51.868 1.00 68.06 92 ASP A N 1
ATOM 712 C CA . ASP A 1 92 ? 28.274 1.947 -50.981 1.00 68.06 92 ASP A CA 1
ATOM 713 C C . ASP A 1 92 ? 29.239 2.759 -50.110 1.00 68.06 92 ASP A C 1
ATOM 715 O O . ASP A 1 92 ? 28.992 3.931 -49.834 1.00 68.06 92 ASP A O 1
ATOM 719 N N . ILE A 1 93 ? 30.395 2.189 -49.753 1.00 76.94 93 ILE A N 1
ATOM 720 C CA . ILE A 1 93 ? 31.413 2.880 -48.952 1.00 76.94 93 ILE A CA 1
ATOM 721 C C . ILE A 1 93 ? 32.034 4.047 -49.731 1.00 76.94 93 ILE A C 1
ATOM 723 O O . ILE A 1 93 ? 32.198 5.131 -49.177 1.00 76.94 93 ILE A O 1
ATOM 727 N N . GLU A 1 94 ? 32.345 3.869 -51.017 1.00 78.56 94 GLU A N 1
ATOM 728 C CA . GLU A 1 94 ? 32.939 4.930 -51.845 1.00 78.56 94 GLU A CA 1
ATOM 729 C C . GLU A 1 94 ? 31.950 6.091 -52.072 1.00 78.56 94 GLU A C 1
ATOM 731 O O . GLU A 1 94 ? 32.324 7.265 -51.989 1.00 78.56 94 GLU A O 1
ATOM 736 N N . LEU A 1 95 ? 30.659 5.778 -52.249 1.00 82.31 95 LEU A N 1
ATOM 737 C CA . LEU A 1 95 ? 29.586 6.773 -52.314 1.00 82.31 95 LEU A CA 1
ATOM 738 C C . LEU A 1 95 ? 29.396 7.517 -50.985 1.00 82.31 95 LEU A C 1
ATOM 740 O O . LEU A 1 95 ? 29.316 8.747 -50.991 1.00 82.31 95 LEU A O 1
ATOM 744 N N . LEU A 1 96 ? 29.370 6.809 -49.853 1.00 82.25 96 LEU A N 1
ATOM 745 C CA . LEU A 1 96 ? 29.234 7.412 -48.522 1.00 82.25 96 LEU A CA 1
ATOM 746 C C . LEU A 1 96 ? 30.422 8.316 -48.173 1.00 82.25 96 LEU A C 1
ATOM 748 O O . LEU A 1 96 ? 30.216 9.405 -47.638 1.00 82.25 96 LEU A O 1
ATOM 752 N N . LEU A 1 97 ? 31.645 7.917 -48.532 1.00 83.69 97 LEU A N 1
ATOM 753 C CA . LEU A 1 97 ? 32.839 8.749 -48.368 1.00 83.69 97 LEU A CA 1
ATOM 754 C C . LEU A 1 97 ? 32.746 10.025 -49.214 1.00 83.69 97 LEU A C 1
ATOM 756 O O . LEU A 1 97 ? 32.976 11.117 -48.700 1.00 83.69 97 LEU A O 1
ATOM 760 N N . SER A 1 98 ? 32.315 9.916 -50.475 1.00 85.25 98 SER A N 1
ATOM 761 C CA . SER A 1 98 ? 32.134 11.089 -51.339 1.00 85.25 98 SER A CA 1
ATOM 762 C C . SER A 1 98 ? 31.040 12.044 -50.836 1.00 85.25 98 SER A C 1
ATOM 764 O O . SER A 1 98 ? 31.180 13.262 -50.948 1.00 85.25 98 SER A O 1
ATOM 766 N N . LEU A 1 99 ? 29.960 11.524 -50.241 1.00 84.75 99 LEU A N 1
ATOM 767 C CA . LEU A 1 99 ? 28.913 12.334 -49.615 1.00 84.75 99 LEU A CA 1
ATOM 768 C C . LEU A 1 99 ? 29.421 13.031 -48.354 1.00 84.75 99 LEU A C 1
ATOM 770 O O . LEU A 1 99 ? 29.156 14.217 -48.166 1.00 84.75 99 LEU A O 1
ATOM 774 N N . HIS A 1 100 ? 30.175 12.313 -47.522 1.00 81.19 100 HIS A N 1
ATOM 775 C CA . HIS A 1 100 ? 30.772 12.856 -46.308 1.00 81.19 100 HIS A CA 1
ATOM 776 C C . HIS A 1 100 ? 31.740 14.010 -46.613 1.00 81.19 100 HIS A C 1
ATOM 778 O O . HIS A 1 100 ? 31.663 15.060 -45.979 1.00 81.19 100 HIS A O 1
ATOM 784 N N . GLU A 1 101 ? 32.587 13.872 -47.637 1.00 85.38 101 GLU A N 1
ATOM 785 C CA . GLU A 1 101 ? 33.533 14.918 -48.054 1.00 85.38 101 GLU A CA 1
ATOM 786 C C . GLU A 1 101 ? 32.856 16.180 -48.620 1.00 85.38 101 GLU A C 1
ATOM 788 O O . GLU A 1 101 ? 33.440 17.264 -48.586 1.00 85.38 101 GLU A O 1
ATOM 793 N N . ASN A 1 102 ? 31.621 16.062 -49.118 1.00 86.31 102 ASN A N 1
ATOM 794 C CA . ASN A 1 102 ? 30.851 17.176 -49.681 1.00 86.31 102 ASN A CA 1
ATOM 795 C C . ASN A 1 102 ? 29.812 17.765 -48.710 1.00 86.31 102 ASN A C 1
ATOM 797 O O . ASN A 1 102 ? 29.057 18.668 -49.089 1.00 86.31 102 ASN A O 1
ATOM 801 N N . LEU A 1 103 ? 29.750 17.284 -47.466 1.00 88.38 103 LEU A N 1
ATOM 802 C CA . LEU A 1 103 ? 28.815 17.802 -46.476 1.00 88.38 103 LEU A CA 1
ATOM 803 C C . LEU A 1 103 ? 29.268 19.163 -45.920 1.00 88.38 103 LEU A C 1
ATOM 805 O O . LEU A 1 103 ? 30.446 19.417 -45.674 1.00 88.38 103 LEU A O 1
ATOM 809 N N . SER A 1 104 ? 28.303 20.048 -45.662 1.00 91.81 104 SER A N 1
ATOM 810 C CA . SER A 1 104 ? 28.553 21.258 -44.870 1.00 91.81 104 SER A CA 1
ATOM 811 C C . SER A 1 104 ? 28.907 20.878 -43.429 1.00 91.81 104 SER A C 1
ATOM 813 O O . SER A 1 104 ? 28.403 19.883 -42.909 1.00 91.81 104 SER A O 1
ATOM 815 N N . ARG A 1 105 ? 29.698 21.714 -42.746 1.00 89.12 105 ARG A N 1
ATOM 816 C CA . ARG A 1 105 ? 30.050 21.527 -41.328 1.00 89.12 105 ARG A CA 1
ATOM 817 C C . ARG A 1 105 ? 28.815 21.331 -40.441 1.00 89.12 105 ARG A C 1
ATOM 819 O O . ARG A 1 105 ? 28.790 20.421 -39.629 1.00 89.12 105 ARG A O 1
ATOM 826 N N . ASP A 1 106 ? 27.773 22.124 -40.681 1.00 90.38 106 ASP A N 1
ATOM 827 C CA . ASP A 1 106 ? 26.497 22.047 -39.953 1.00 90.38 106 ASP A CA 1
ATOM 828 C C . ASP A 1 106 ? 25.762 20.711 -40.189 1.00 90.38 106 ASP A C 1
ATOM 830 O O . ASP A 1 106 ? 25.132 20.157 -39.290 1.00 90.38 106 ASP A O 1
ATOM 834 N N . GLY A 1 107 ? 25.899 20.145 -41.393 1.00 87.88 107 GLY A N 1
ATOM 835 C CA . GLY A 1 107 ? 25.362 18.825 -41.723 1.00 87.88 107 GLY A CA 1
ATOM 836 C C . GLY A 1 107 ? 26.124 17.699 -41.026 1.00 87.88 107 GLY A C 1
ATOM 837 O O . GLY A 1 107 ? 25.499 16.770 -40.526 1.00 87.88 107 GLY A O 1
ATOM 838 N N . SER A 1 108 ? 27.457 17.797 -40.955 1.00 89.06 108 SER A N 1
ATOM 839 C CA . SER A 1 108 ? 28.290 16.810 -40.254 1.00 89.06 108 SER A CA 1
ATOM 840 C C . SER A 1 108 ? 27.996 16.826 -38.758 1.00 89.06 108 SER A C 1
ATOM 842 O O . SER A 1 108 ? 27.742 15.778 -38.176 1.00 89.06 108 SER A O 1
ATOM 844 N N . ASP A 1 109 ? 27.946 18.019 -38.158 1.00 91.44 109 ASP A N 1
ATOM 845 C CA . ASP A 1 109 ? 27.646 18.196 -36.736 1.00 91.44 109 ASP A CA 1
ATOM 846 C C . ASP A 1 109 ? 26.237 17.662 -36.394 1.00 91.44 109 ASP A C 1
ATOM 848 O O . ASP A 1 109 ? 26.038 17.031 -35.355 1.00 91.44 109 ASP A O 1
ATOM 852 N N . SER A 1 110 ? 25.256 17.859 -37.287 1.00 90.56 110 SER A N 1
ATOM 853 C CA . SER A 1 110 ? 23.891 17.338 -37.118 1.00 90.56 110 SER A CA 1
ATOM 854 C C . SER A 1 110 ? 23.821 15.811 -37.217 1.00 90.56 110 SER A C 1
ATOM 856 O O . SER A 1 110 ? 23.139 15.182 -36.408 1.00 90.56 110 SER A O 1
ATOM 858 N N . LEU A 1 111 ? 24.533 15.201 -38.172 1.00 88.69 111 LEU A N 1
ATOM 859 C CA . LEU A 1 111 ? 24.595 13.742 -38.305 1.00 88.69 111 LEU A CA 1
ATOM 860 C C . LEU A 1 111 ? 25.326 13.093 -37.126 1.00 88.69 111 LEU A C 1
ATOM 862 O O . LEU A 1 111 ? 24.841 12.094 -36.602 1.00 88.69 111 LEU A O 1
ATOM 866 N N . ASP A 1 112 ? 26.425 13.683 -36.653 1.00 90.00 112 ASP A N 1
ATOM 867 C CA . ASP A 1 112 ? 27.128 13.218 -35.452 1.00 90.00 112 ASP A CA 1
ATOM 868 C C . ASP A 1 112 ? 26.239 13.327 -34.207 1.00 90.00 112 ASP A C 1
ATOM 870 O O . ASP A 1 112 ? 26.205 12.416 -33.373 1.00 90.00 112 ASP A O 1
ATOM 874 N N . ALA A 1 113 ? 25.468 14.412 -34.080 1.00 91.19 113 ALA A N 1
ATOM 875 C CA . ALA A 1 113 ? 24.499 14.568 -33.002 1.00 91.19 113 ALA A CA 1
ATOM 876 C C . ALA A 1 113 ? 23.380 13.514 -33.077 1.00 91.19 113 ALA A C 1
ATOM 878 O O . ALA A 1 113 ? 23.025 12.938 -32.047 1.00 91.19 113 ALA A O 1
ATOM 879 N N . MET A 1 114 ? 22.862 13.218 -34.275 1.00 89.94 114 MET A N 1
ATOM 880 C CA . MET A 1 114 ? 21.858 12.170 -34.490 1.00 89.94 114 MET A CA 1
ATOM 881 C C . MET A 1 114 ? 22.409 10.774 -34.198 1.00 89.94 114 MET A C 1
ATOM 883 O O . MET A 1 114 ? 21.759 10.010 -33.490 1.00 89.94 114 MET A O 1
ATOM 887 N N . ALA A 1 115 ? 23.615 10.454 -34.667 1.00 89.81 115 ALA A N 1
ATOM 888 C CA . ALA A 1 115 ? 24.278 9.187 -34.378 1.00 89.81 115 ALA A CA 1
ATOM 889 C C . ALA A 1 115 ? 24.533 9.031 -32.870 1.00 89.81 115 ALA A C 1
ATOM 891 O O . ALA A 1 115 ? 24.237 7.991 -32.287 1.00 89.81 115 ALA A O 1
ATOM 892 N N . SER A 1 116 ? 25.002 10.091 -32.204 1.00 90.62 116 SER A N 1
ATOM 893 C CA . SER A 1 116 ? 25.200 10.118 -30.750 1.00 90.62 116 SER A CA 1
ATOM 894 C C . SER A 1 116 ? 23.890 9.935 -29.977 1.00 90.62 116 SER A C 1
ATOM 896 O O . SER A 1 116 ? 23.852 9.189 -28.996 1.00 90.62 116 SER A O 1
ATOM 898 N N . ALA A 1 117 ? 22.807 10.588 -30.409 1.00 89.31 117 ALA A N 1
ATOM 899 C CA . ALA A 1 117 ? 21.484 10.434 -29.809 1.00 89.31 117 ALA A CA 1
ATOM 900 C C . ALA A 1 117 ? 20.925 9.021 -30.030 1.00 89.31 117 ALA A C 1
ATOM 902 O O . ALA A 1 117 ? 20.462 8.405 -29.073 1.00 89.31 117 ALA A O 1
ATOM 903 N N . GLY A 1 118 ? 21.045 8.480 -31.245 1.00 91.12 118 GLY A N 1
ATOM 904 C CA . GLY A 1 118 ? 20.647 7.114 -31.583 1.00 91.12 118 GLY A CA 1
ATOM 905 C C . GLY A 1 118 ? 21.380 6.069 -30.756 1.00 91.12 118 GLY A C 1
ATOM 906 O O . GLY A 1 118 ? 20.736 5.219 -30.151 1.00 91.12 118 GLY A O 1
ATOM 907 N N . LEU A 1 119 ? 22.703 6.196 -30.615 1.00 90.44 119 LEU A N 1
ATOM 908 C CA . LEU A 1 119 ? 23.506 5.306 -29.771 1.00 90.44 119 LEU A CA 1
ATOM 909 C C . LEU A 1 119 ? 23.089 5.355 -28.297 1.00 90.44 119 LEU A C 1
ATOM 911 O O . LEU A 1 119 ? 23.062 4.323 -27.632 1.00 90.44 119 LEU A O 1
ATOM 915 N N . LYS A 1 120 ? 22.761 6.540 -27.770 1.00 89.75 120 LYS A N 1
ATOM 916 C CA . LYS A 1 120 ? 22.316 6.693 -26.375 1.00 89.75 120 LYS A CA 1
ATOM 917 C C . LYS A 1 120 ? 20.909 6.156 -26.138 1.00 89.75 120 LYS A C 1
ATOM 919 O O . LYS A 1 120 ? 20.645 5.639 -25.058 1.00 89.75 120 LYS A O 1
ATOM 924 N N . LEU A 1 121 ? 20.022 6.312 -27.118 1.00 88.50 121 LEU A N 1
ATOM 925 C CA . LEU A 1 121 ? 18.639 5.838 -27.057 1.00 88.50 121 LEU A CA 1
ATOM 926 C C . LEU A 1 121 ? 18.509 4.363 -27.470 1.00 88.50 121 LEU A C 1
ATOM 928 O O . LEU A 1 121 ? 17.475 3.757 -27.218 1.00 88.50 121 LEU A O 1
ATOM 932 N N . GLY A 1 122 ? 19.558 3.772 -28.054 1.00 86.69 122 GLY A N 1
ATOM 933 C CA . GLY A 1 122 ? 19.549 2.395 -28.550 1.00 86.69 122 GLY A CA 1
ATOM 934 C C . GLY A 1 122 ? 18.711 2.211 -29.818 1.00 86.69 122 GLY A C 1
ATOM 935 O O . GLY A 1 122 ? 18.212 1.116 -30.059 1.00 86.69 122 GLY A O 1
ATOM 936 N N . SER A 1 123 ? 18.527 3.271 -30.609 1.00 84.88 123 SER A N 1
ATOM 937 C CA . SER A 1 123 ? 17.736 3.226 -31.843 1.00 84.88 123 SER A CA 1
ATOM 938 C C . SER A 1 123 ? 18.578 2.687 -33.003 1.00 84.88 123 SER A C 1
ATOM 940 O O . SER A 1 123 ? 19.692 3.166 -33.229 1.00 84.88 123 SER A O 1
ATOM 942 N N . LEU A 1 124 ? 18.055 1.689 -33.728 1.00 75.69 124 LEU A N 1
ATOM 943 C CA . LEU A 1 124 ? 18.741 1.069 -34.870 1.00 75.69 124 LEU A CA 1
ATOM 944 C C . LEU A 1 124 ? 18.710 1.952 -36.128 1.00 75.69 124 LEU A C 1
ATOM 946 O O . LEU A 1 124 ? 19.677 1.948 -36.882 1.00 75.69 124 LEU A O 1
ATOM 950 N N . ASP A 1 125 ? 17.653 2.757 -36.296 1.00 80.19 125 ASP A N 1
ATOM 951 C CA . ASP A 1 125 ? 17.467 3.677 -37.424 1.00 80.19 125 ASP A CA 1
ATOM 952 C C . ASP A 1 125 ? 17.193 5.100 -36.900 1.00 80.19 125 ASP A C 1
ATOM 954 O O . ASP A 1 125 ? 16.030 5.499 -36.748 1.00 80.19 125 ASP A O 1
ATOM 958 N N . PRO A 1 126 ? 18.244 5.891 -36.596 1.00 82.25 126 PRO A N 1
ATOM 959 C CA . PRO A 1 126 ? 18.110 7.204 -35.972 1.00 82.25 126 PRO A CA 1
ATOM 960 C C . PRO A 1 126 ? 17.573 8.242 -36.966 1.00 82.25 126 PRO A C 1
ATOM 962 O O . PRO A 1 126 ? 18.300 9.087 -37.482 1.00 82.25 126 PRO A O 1
ATOM 965 N N . THR A 1 127 ? 16.271 8.190 -37.228 1.00 88.62 127 THR A N 1
ATOM 966 C CA . THR A 1 127 ? 15.519 9.265 -37.882 1.00 88.62 127 THR A CA 1
ATOM 967 C C . THR A 1 127 ? 15.124 10.313 -36.841 1.00 88.62 127 THR A C 1
ATOM 969 O O . THR A 1 127 ? 14.890 9.968 -35.678 1.00 88.62 127 THR A O 1
ATOM 972 N N . PRO A 1 128 ? 15.039 11.602 -37.207 1.00 87.06 128 PRO A N 1
ATOM 973 C CA . PRO A 1 128 ? 14.673 12.642 -36.252 1.00 87.06 128 PRO A CA 1
ATOM 974 C C . PRO A 1 128 ? 13.281 12.404 -35.648 1.00 87.06 128 PRO A C 1
ATOM 976 O O . PRO A 1 128 ? 13.069 12.709 -34.476 1.00 87.06 128 PRO A O 1
ATOM 979 N N . GLU A 1 129 ? 12.351 11.805 -36.399 1.00 89.50 129 GLU A N 1
ATOM 980 C CA . GLU A 1 129 ? 11.023 11.434 -35.908 1.00 89.50 129 GLU A CA 1
ATOM 981 C C . GLU A 1 129 ? 11.078 10.289 -34.889 1.00 89.50 129 GLU A C 1
ATOM 983 O O . GLU A 1 129 ? 10.425 10.383 -33.847 1.00 89.50 129 GLU A O 1
ATOM 988 N N . SER A 1 130 ? 11.869 9.239 -35.151 1.00 89.19 130 SER A N 1
ATOM 989 C CA . SER A 1 130 ? 12.033 8.124 -34.207 1.00 89.19 130 SER A CA 1
ATOM 990 C C . SER A 1 130 ? 12.699 8.591 -32.919 1.00 89.19 130 SER A C 1
ATOM 992 O O . SER A 1 130 ? 12.174 8.341 -31.839 1.00 89.19 130 SER A O 1
ATOM 994 N N . LEU A 1 131 ? 13.803 9.340 -33.023 1.00 90.12 131 LEU A N 1
ATOM 995 C CA . LEU A 1 131 ? 14.522 9.859 -31.857 1.00 90.12 131 LEU A CA 1
ATOM 996 C C . LEU A 1 131 ? 13.641 10.792 -31.021 1.00 90.12 131 LEU A C 1
ATOM 998 O O . LEU A 1 131 ? 13.685 10.746 -29.794 1.00 90.12 131 LEU A O 1
ATOM 1002 N N . ALA A 1 132 ? 12.819 11.628 -31.663 1.00 90.56 132 ALA A N 1
ATOM 1003 C CA . ALA A 1 132 ? 11.861 12.466 -30.953 1.00 90.56 132 ALA A CA 1
ATOM 1004 C C . ALA A 1 132 ? 10.820 11.619 -30.207 1.00 90.56 132 ALA A C 1
ATOM 1006 O O . ALA A 1 132 ? 10.541 11.903 -29.043 1.00 90.56 132 ALA A O 1
ATOM 1007 N N . GLY A 1 133 ? 10.282 10.573 -30.844 1.00 91.31 133 GLY A N 1
ATOM 1008 C CA . GLY A 1 133 ? 9.377 9.612 -30.209 1.00 91.31 133 GLY A CA 1
ATOM 1009 C C . GLY A 1 133 ? 9.998 8.958 -28.976 1.00 91.31 133 GLY A C 1
ATOM 1010 O O . GLY A 1 133 ? 9.403 9.004 -27.900 1.00 91.31 133 GLY A O 1
ATOM 1011 N N . ASP A 1 134 ? 11.225 8.454 -29.105 1.00 90.25 134 ASP A N 1
ATOM 1012 C CA . ASP A 1 134 ? 11.970 7.815 -28.016 1.00 90.25 134 ASP A CA 1
ATOM 1013 C C . ASP A 1 134 ? 12.229 8.790 -26.857 1.00 90.25 134 ASP A C 1
ATOM 1015 O O . ASP A 1 134 ? 12.055 8.445 -25.687 1.00 90.25 134 ASP A O 1
ATOM 1019 N N . ILE A 1 135 ? 12.573 10.046 -27.162 1.00 92.38 135 ILE A N 1
ATOM 1020 C CA . ILE A 1 135 ? 12.738 11.105 -26.158 1.00 92.38 135 ILE A CA 1
ATOM 1021 C C . ILE A 1 135 ? 11.409 11.417 -25.462 1.00 92.38 135 ILE A C 1
ATOM 1023 O O . ILE A 1 135 ? 11.392 11.617 -24.246 1.00 92.38 135 ILE A O 1
ATOM 1027 N N . PHE A 1 136 ? 10.289 11.484 -26.185 1.00 95.06 136 PHE A N 1
ATOM 1028 C CA . PHE A 1 136 ? 8.979 11.721 -25.571 1.00 95.06 136 PHE A CA 1
ATOM 1029 C C . PHE A 1 136 ? 8.552 10.563 -24.673 1.00 95.06 136 PHE A C 1
ATOM 1031 O O . PHE A 1 136 ? 8.047 10.808 -23.577 1.00 95.06 136 PHE A O 1
ATOM 1038 N N . GLU A 1 137 ? 8.781 9.323 -25.098 1.00 94.31 137 GLU A N 1
ATOM 1039 C CA . GLU A 1 137 ? 8.518 8.138 -24.284 1.00 94.31 137 GLU A CA 1
ATOM 1040 C C . GLU A 1 137 ? 9.401 8.123 -23.032 1.00 94.31 137 GLU A C 1
ATOM 1042 O O . GLU A 1 137 ? 8.889 7.907 -21.933 1.00 94.31 137 GLU A O 1
ATOM 1047 N N . LEU A 1 138 ? 10.691 8.452 -23.157 1.00 95.38 138 LEU A N 1
ATOM 1048 C CA . LEU A 1 138 ? 11.596 8.559 -22.013 1.00 95.38 138 LEU A CA 1
ATOM 1049 C C . LEU A 1 138 ? 11.138 9.642 -21.027 1.00 95.38 138 LEU A C 1
ATOM 1051 O O . LEU A 1 138 ? 11.057 9.375 -19.832 1.00 95.38 138 LEU A O 1
ATOM 1055 N N . ASN A 1 139 ? 10.769 10.827 -21.520 1.00 96.38 139 ASN A N 1
ATOM 1056 C CA . ASN A 1 139 ? 10.231 11.902 -20.681 1.00 96.38 139 ASN A CA 1
ATOM 1057 C C . ASN A 1 139 ? 8.908 11.501 -20.014 1.00 96.38 139 ASN A C 1
ATOM 1059 O O . ASN A 1 139 ? 8.670 11.848 -18.857 1.00 96.38 139 ASN A O 1
ATOM 1063 N N . ARG A 1 140 ? 8.034 10.768 -20.718 1.00 97.56 140 ARG A N 1
ATOM 1064 C CA . ARG A 1 140 ? 6.789 10.254 -20.133 1.00 97.56 140 ARG A CA 1
ATOM 1065 C C . ARG A 1 140 ? 7.096 9.289 -18.994 1.00 97.56 140 ARG A C 1
ATOM 1067 O O . ARG A 1 140 ? 6.515 9.421 -17.924 1.00 97.56 140 ARG A O 1
ATOM 1074 N N . LEU A 1 141 ? 8.014 8.350 -19.216 1.00 97.25 141 LEU A N 1
ATOM 1075 C CA . LEU A 1 141 ? 8.432 7.380 -18.207 1.00 97.25 141 LEU A CA 1
ATOM 1076 C C . LEU A 1 141 ? 9.089 8.057 -17.002 1.00 97.25 141 LEU A C 1
ATOM 1078 O O . LEU A 1 141 ? 8.783 7.694 -15.868 1.00 97.25 141 LEU A O 1
ATOM 1082 N N . GLU A 1 142 ? 9.952 9.047 -17.230 1.00 97.19 142 GLU A N 1
ATOM 1083 C CA . GLU A 1 142 ? 10.567 9.849 -16.170 1.00 97.19 142 GLU A CA 1
ATOM 1084 C C . GLU A 1 142 ? 9.493 10.538 -15.324 1.00 97.19 142 GLU A C 1
ATOM 1086 O O . GLU A 1 142 ? 9.447 10.350 -14.106 1.00 97.19 142 GLU A O 1
ATOM 1091 N N . PHE A 1 143 ? 8.561 11.241 -15.971 1.00 98.06 143 PHE A N 1
ATOM 1092 C CA . PHE A 1 143 ? 7.458 11.906 -15.288 1.00 98.06 143 PHE A CA 1
ATOM 1093 C C . PHE A 1 143 ? 6.581 10.919 -14.506 1.00 98.06 143 PHE A C 1
ATOM 1095 O O . PHE A 1 143 ? 6.266 11.162 -13.340 1.00 98.06 143 PHE A O 1
ATOM 1102 N N . ASP A 1 144 ? 6.206 9.788 -15.108 1.00 98.25 144 ASP A N 1
ATOM 1103 C CA . ASP A 1 144 ? 5.396 8.763 -14.449 1.00 98.25 144 ASP A CA 1
ATOM 1104 C C . ASP A 1 144 ? 6.110 8.217 -13.204 1.00 98.25 144 ASP A C 1
ATOM 1106 O O . ASP A 1 144 ? 5.499 8.096 -12.137 1.00 98.25 144 ASP A O 1
ATOM 1110 N N . MET A 1 145 ? 7.415 7.937 -13.295 1.00 97.88 145 MET A N 1
ATOM 1111 C CA . MET A 1 145 ? 8.220 7.480 -12.159 1.00 97.88 145 MET A CA 1
ATOM 1112 C C . MET A 1 145 ? 8.307 8.526 -11.047 1.00 97.88 145 MET A C 1
ATOM 1114 O O . MET A 1 145 ? 8.157 8.173 -9.873 1.00 97.88 145 MET A O 1
ATOM 1118 N N . GLU A 1 146 ? 8.467 9.806 -11.381 1.00 98.19 146 GLU A N 1
ATOM 1119 C CA . GLU A 1 146 ? 8.418 10.892 -10.398 1.00 98.19 146 GLU A CA 1
ATOM 1120 C C . GLU A 1 146 ? 7.053 10.967 -9.699 1.00 98.19 146 GLU A C 1
ATOM 1122 O O . GLU A 1 146 ? 6.983 11.035 -8.467 1.00 98.19 146 GLU A O 1
ATOM 1127 N N . GLN A 1 147 ? 5.951 10.880 -10.452 1.00 97.56 147 GLN A N 1
ATOM 1128 C CA . GLN A 1 147 ? 4.606 10.872 -9.870 1.00 97.56 147 GLN A CA 1
ATOM 1129 C C . GLN A 1 147 ? 4.387 9.655 -8.963 1.00 97.56 147 GLN A C 1
ATOM 1131 O O . GLN A 1 147 ? 3.812 9.774 -7.872 1.00 97.56 147 GLN A O 1
ATOM 1136 N N . HIS A 1 148 ? 4.873 8.480 -9.369 1.00 97.81 148 HIS A N 1
ATOM 1137 C CA . HIS A 1 148 ? 4.831 7.273 -8.550 1.00 97.81 148 HIS A CA 1
ATOM 1138 C C . HIS A 1 148 ? 5.640 7.426 -7.259 1.00 97.81 148 HIS A C 1
ATOM 1140 O O . HIS A 1 148 ? 5.147 7.039 -6.194 1.00 97.81 148 HIS A O 1
ATOM 1146 N N . ALA A 1 149 ? 6.824 8.038 -7.317 1.00 97.94 149 ALA A N 1
ATOM 1147 C CA . ALA A 1 149 ? 7.649 8.305 -6.145 1.00 97.94 149 ALA A CA 1
ATOM 1148 C C . ALA A 1 149 ? 6.949 9.255 -5.160 1.00 97.94 149 ALA A C 1
ATOM 1150 O O . ALA A 1 149 ? 6.862 8.951 -3.966 1.00 97.94 149 ALA A O 1
ATOM 1151 N N . LEU A 1 150 ? 6.362 10.353 -5.651 1.00 98.25 150 LEU A N 1
ATOM 1152 C CA . LEU A 1 150 ? 5.589 11.294 -4.831 1.00 98.25 150 LEU A CA 1
ATOM 1153 C C . LEU A 1 150 ? 4.388 10.612 -4.166 1.00 98.25 150 LEU A C 1
ATOM 1155 O O . LEU A 1 150 ? 4.149 10.768 -2.963 1.00 98.25 150 LEU A O 1
ATOM 1159 N N . ARG A 1 151 ? 3.648 9.798 -4.926 1.00 98.25 151 ARG A N 1
ATOM 1160 C CA . ARG A 1 151 ? 2.523 9.026 -4.390 1.00 98.25 151 ARG A CA 1
ATOM 1161 C C . ARG A 1 151 ? 2.985 8.041 -3.322 1.00 98.25 151 ARG A C 1
ATOM 1163 O O . ARG A 1 151 ? 2.363 7.975 -2.261 1.00 98.25 151 ARG A O 1
ATOM 1170 N N . MET A 1 152 ? 4.056 7.292 -3.570 1.00 98.44 152 MET A N 1
ATOM 1171 C CA . MET A 1 152 ? 4.585 6.328 -2.608 1.00 98.44 152 MET A CA 1
ATOM 1172 C C . MET A 1 152 ? 5.029 7.022 -1.319 1.00 98.44 152 MET A C 1
ATOM 1174 O O . MET A 1 152 ? 4.677 6.568 -0.232 1.00 98.44 152 MET A O 1
ATOM 1178 N N . HIS A 1 153 ? 5.691 8.174 -1.432 1.00 98.38 153 HIS A N 1
ATOM 1179 C CA . HIS A 1 153 ? 6.069 8.996 -0.288 1.00 98.38 153 HIS A CA 1
ATOM 1180 C C . HIS A 1 153 ? 4.846 9.459 0.529 1.00 98.38 153 HIS A C 1
ATOM 1182 O O . HIS A 1 153 ? 4.838 9.359 1.757 1.00 98.38 153 HIS A O 1
ATOM 1188 N N . SER A 1 154 ? 3.762 9.883 -0.131 1.00 98.19 154 SER A N 1
ATOM 1189 C CA . SER A 1 154 ? 2.516 10.268 0.556 1.00 98.19 154 SER A CA 1
ATOM 1190 C C . SER A 1 154 ? 1.850 9.104 1.309 1.00 98.19 154 SER A C 1
ATOM 1192 O O . SER A 1 154 ? 1.298 9.283 2.394 1.00 98.19 154 SER A O 1
ATOM 1194 N N . ILE A 1 155 ? 1.919 7.886 0.760 1.00 98.44 155 ILE A N 1
ATOM 1195 C CA . ILE A 1 155 ? 1.376 6.688 1.413 1.00 98.44 155 ILE A CA 1
ATOM 1196 C C . ILE A 1 155 ? 2.256 6.304 2.599 1.00 98.44 155 ILE A C 1
ATOM 1198 O O . ILE A 1 155 ? 1.733 5.996 3.667 1.00 98.44 155 ILE A O 1
ATOM 1202 N N . HIS A 1 156 ? 3.575 6.353 2.424 1.00 98.12 156 HIS A N 1
ATOM 1203 C CA . HIS A 1 156 ? 4.538 6.037 3.469 1.00 98.12 156 HIS A CA 1
ATOM 1204 C C . HIS A 1 156 ? 4.364 6.948 4.689 1.00 98.12 156 HIS A C 1
ATOM 1206 O O . HIS A 1 156 ? 4.113 6.452 5.783 1.00 98.12 156 HIS A O 1
ATOM 1212 N N . THR A 1 157 ? 4.354 8.265 4.483 1.00 98.38 157 THR A N 1
ATOM 1213 C CA . THR A 1 157 ? 4.144 9.251 5.560 1.00 98.38 157 THR A CA 1
ATOM 1214 C C . THR A 1 157 ? 2.806 9.062 6.280 1.00 98.38 157 THR A C 1
ATOM 1216 O O . THR A 1 157 ? 2.722 9.175 7.504 1.00 98.38 157 THR A O 1
ATOM 1219 N N . ARG A 1 158 ? 1.737 8.708 5.553 1.00 98.38 158 ARG A N 1
ATOM 1220 C CA . ARG A 1 158 ? 0.448 8.362 6.168 1.00 98.38 158 ARG A CA 1
ATOM 1221 C C . ARG A 1 158 ? 0.534 7.086 7.008 1.00 98.38 158 ARG A C 1
ATOM 1223 O O . ARG A 1 158 ? -0.042 7.049 8.092 1.00 98.38 158 ARG A O 1
ATOM 1230 N N . LEU A 1 159 ? 1.205 6.044 6.521 1.00 98.12 159 LEU A N 1
ATOM 1231 C CA . LEU A 1 159 ? 1.383 4.800 7.274 1.00 98.12 159 LEU A CA 1
ATOM 1232 C C . LEU A 1 159 ? 2.208 5.029 8.542 1.00 98.12 159 LEU A C 1
ATOM 1234 O O . LEU A 1 159 ? 1.839 4.512 9.591 1.00 98.12 159 LEU A O 1
ATOM 1238 N N . GLU A 1 160 ? 3.254 5.850 8.483 1.00 98.38 160 GLU A N 1
ATOM 1239 C CA . GLU A 1 160 ? 4.031 6.253 9.661 1.00 98.38 160 GLU A CA 1
ATOM 1240 C C . GLU A 1 160 ? 3.173 7.008 10.683 1.00 98.38 160 GLU A C 1
ATOM 1242 O O . GLU A 1 160 ? 3.261 6.751 11.887 1.00 98.38 160 GLU A O 1
ATOM 1247 N N . LEU A 1 161 ? 2.294 7.904 10.218 1.00 98.31 161 LEU A N 1
ATOM 1248 C CA . LEU A 1 161 ? 1.361 8.619 11.087 1.00 98.31 161 LEU A CA 1
ATOM 1249 C C . LEU A 1 161 ? 0.371 7.663 11.767 1.00 98.31 161 LEU A C 1
ATOM 1251 O O . LEU A 1 161 ? 0.118 7.796 12.967 1.00 98.31 161 LEU A O 1
ATOM 1255 N N . GLU A 1 162 ? -0.188 6.709 11.018 1.00 98.06 162 GLU A N 1
ATOM 1256 C CA . GLU A 1 162 ? 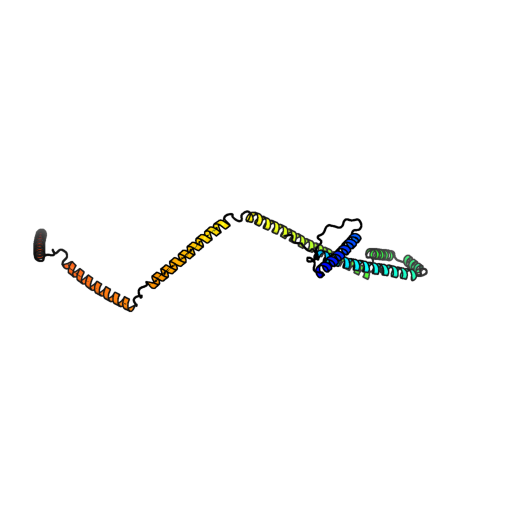-1.107 5.703 11.561 1.00 98.06 162 GLU A CA 1
ATOM 1257 C C . GLU A 1 162 ? -0.397 4.746 12.524 1.00 98.06 162 GLU A C 1
ATOM 1259 O O . GLU A 1 162 ? -0.942 4.450 13.583 1.00 98.06 162 GLU A O 1
ATOM 1264 N N . LEU A 1 163 ? 0.840 4.331 12.235 1.00 97.94 163 LEU A N 1
ATOM 1265 C CA . LEU A 1 163 ? 1.660 3.554 13.171 1.00 97.94 163 LEU A CA 1
ATOM 1266 C C . LEU A 1 163 ? 1.883 4.330 14.470 1.00 97.94 163 LEU A C 1
ATOM 1268 O O . LEU A 1 163 ? 1.531 3.848 15.543 1.00 97.94 163 LEU A O 1
ATOM 1272 N N . SER A 1 164 ? 2.333 5.581 14.369 1.00 97.56 164 SER A N 1
ATOM 1273 C CA . SER A 1 164 ? 2.534 6.467 15.524 1.00 97.56 164 SER A CA 1
ATOM 1274 C C . SER A 1 164 ? 1.237 6.706 16.312 1.00 97.56 164 SER A C 1
ATOM 1276 O O . SER A 1 164 ? 1.237 6.961 17.521 1.00 97.56 164 SER A O 1
ATOM 1278 N N . ARG A 1 165 ? 0.083 6.694 15.638 1.00 97.69 165 ARG A N 1
ATOM 1279 C CA . ARG A 1 165 ? -1.231 6.787 16.278 1.00 97.69 165 ARG A CA 1
ATOM 1280 C C . ARG A 1 165 ? -1.582 5.495 17.010 1.00 97.69 165 ARG A C 1
ATOM 1282 O O . ARG A 1 165 ? -1.968 5.578 18.175 1.00 97.69 165 ARG A O 1
ATOM 1289 N N . LEU A 1 166 ? -1.439 4.345 16.361 1.00 96.19 166 LEU A N 1
ATOM 1290 C CA . LEU A 1 166 ? -1.719 3.036 16.946 1.00 96.19 166 LEU A CA 1
ATOM 1291 C C . LEU A 1 166 ? -0.813 2.761 18.143 1.00 96.19 166 LEU A C 1
ATOM 1293 O O . LEU A 1 166 ? -1.305 2.321 19.173 1.00 96.19 166 LEU A O 1
ATOM 1297 N N . GLU A 1 167 ? 0.470 3.105 18.071 1.00 96.38 167 GLU A N 1
ATOM 1298 C CA . GLU A 1 167 ? 1.397 3.004 19.203 1.00 96.38 167 GLU A CA 1
ATOM 1299 C C . GLU A 1 167 ? 0.933 3.842 20.398 1.00 96.38 167 GLU A C 1
ATOM 1301 O O . GLU A 1 167 ? 0.926 3.361 21.532 1.00 96.38 167 GLU A O 1
ATOM 1306 N N . ARG A 1 168 ? 0.462 5.076 20.163 1.00 95.19 168 ARG A N 1
ATOM 1307 C CA . ARG A 1 168 ? -0.122 5.914 21.224 1.00 95.19 168 ARG A CA 1
ATOM 1308 C C . ARG A 1 168 ? -1.414 5.327 21.783 1.00 95.19 168 ARG A C 1
ATOM 1310 O O . ARG A 1 168 ? -1.644 5.424 22.986 1.00 95.19 168 ARG A O 1
ATOM 1317 N N . GLU A 1 169 ? -2.277 4.764 20.943 1.00 93.12 169 GLU A N 1
ATOM 1318 C CA . GLU A 1 169 ? -3.509 4.104 21.387 1.00 93.12 169 GLU A CA 1
ATOM 1319 C C . GLU A 1 169 ? -3.198 2.842 22.204 1.00 93.12 169 GLU A C 1
ATOM 1321 O O . GLU A 1 169 ? -3.747 2.675 23.291 1.00 93.12 169 GLU A O 1
ATOM 1326 N N . ILE A 1 170 ? -2.247 2.017 21.764 1.00 91.44 170 ILE A N 1
ATOM 1327 C CA . ILE A 1 170 ? -1.749 0.857 22.512 1.00 91.44 170 ILE A CA 1
ATOM 1328 C C . ILE A 1 170 ? -1.161 1.300 23.851 1.00 91.44 170 ILE A C 1
ATOM 1330 O O . ILE A 1 170 ? -1.510 0.719 24.873 1.00 91.44 170 ILE A O 1
ATOM 1334 N N . ALA A 1 171 ? -0.336 2.350 23.883 1.00 89.69 171 ALA A N 1
ATOM 1335 C CA . ALA A 1 171 ? 0.217 2.877 25.128 1.00 89.69 171 ALA A CA 1
ATOM 1336 C C . ALA A 1 171 ? -0.886 3.353 26.091 1.00 89.69 171 ALA A C 1
ATOM 1338 O O . ALA A 1 171 ? -0.811 3.093 27.292 1.00 89.69 171 ALA A O 1
ATOM 1339 N N . LYS A 1 172 ? -1.948 3.997 25.584 1.00 87.75 172 LYS A N 1
ATOM 1340 C CA . LYS A 1 172 ? -3.127 4.347 26.396 1.00 87.75 172 LYS A CA 1
ATOM 1341 C C . LYS A 1 172 ? -3.808 3.105 26.952 1.00 87.75 172 LYS A C 1
ATOM 1343 O O . LYS A 1 172 ? -4.045 3.049 28.149 1.00 87.75 172 LYS A O 1
ATOM 1348 N N . PHE A 1 173 ? -4.070 2.097 26.121 1.00 82.88 173 PHE A N 1
ATOM 1349 C CA . PHE A 1 173 ? -4.706 0.864 26.579 1.00 82.88 173 PHE A CA 1
ATOM 1350 C C . PHE A 1 173 ? -3.827 0.065 27.535 1.00 82.88 173 PHE A C 1
ATOM 1352 O O . PHE A 1 173 ? -4.354 -0.534 28.459 1.00 82.88 173 PHE A O 1
ATOM 1359 N N . GLN A 1 174 ? -2.507 0.051 27.372 1.00 82.12 174 GLN A N 1
ATOM 1360 C CA . GLN A 1 174 ? -1.598 -0.581 28.328 1.00 82.12 174 GLN A CA 1
ATOM 1361 C C . GLN A 1 174 ? -1.626 0.154 29.673 1.00 82.12 174 GLN A C 1
ATOM 1363 O O . GLN A 1 174 ? -1.753 -0.491 30.708 1.00 82.12 174 GLN A O 1
ATOM 1368 N N . ASN A 1 175 ? -1.628 1.487 29.671 1.00 72.25 175 ASN A N 1
ATOM 1369 C CA . ASN A 1 175 ? -1.743 2.274 30.901 1.00 72.25 175 ASN A CA 1
ATOM 1370 C C . ASN A 1 175 ? -3.133 2.156 31.564 1.00 72.25 175 ASN A C 1
ATOM 1372 O O . ASN A 1 175 ? -3.212 2.044 32.786 1.00 72.25 175 ASN A O 1
ATOM 1376 N N . ASP A 1 176 ? -4.218 2.109 30.783 1.00 61.97 176 ASP A N 1
ATOM 1377 C CA . ASP A 1 176 ? -5.591 1.962 31.292 1.00 61.97 176 ASP A CA 1
ATOM 1378 C C . ASP A 1 176 ? -5.927 0.511 31.691 1.00 61.97 176 ASP A C 1
ATOM 1380 O O . ASP A 1 176 ? -6.682 0.289 32.635 1.00 61.97 176 ASP A O 1
ATOM 1384 N N . SER A 1 177 ? -5.356 -0.502 31.027 1.00 55.66 177 SER A N 1
ATOM 1385 C CA . SER A 1 177 ? -5.592 -1.927 31.336 1.00 55.66 177 SER A CA 1
ATOM 1386 C C . SER A 1 177 ? -4.789 -2.437 32.531 1.00 55.66 177 SER A C 1
ATOM 1388 O O . SER A 1 177 ? -5.248 -3.357 33.209 1.00 55.66 177 SER A O 1
ATOM 1390 N N . VAL A 1 178 ? -3.665 -1.794 32.879 1.00 53.78 178 VAL A N 1
ATOM 1391 C CA . VAL A 1 178 ? -3.019 -1.980 34.194 1.00 53.78 178 VAL A CA 1
ATOM 1392 C C . VAL A 1 178 ? -3.965 -1.549 35.330 1.00 53.78 178 VAL A C 1
ATOM 1394 O O . VAL A 1 178 ? -3.851 -2.031 36.457 1.00 53.78 178 VAL A O 1
ATOM 1397 N N . LEU A 1 179 ? -4.975 -0.730 35.020 1.00 54.53 179 LEU A N 1
ATOM 1398 C CA . LEU A 1 179 ? -6.069 -0.348 35.904 1.00 54.53 179 LEU A CA 1
ATOM 1399 C C . LEU A 1 179 ? -7.417 -0.894 35.413 1.00 54.53 179 LEU A C 1
ATOM 1401 O O . LEU A 1 179 ? -8.436 -0.210 35.543 1.00 54.53 179 LEU A O 1
ATOM 1405 N N . ALA A 1 180 ? -7.484 -2.142 34.925 1.00 56.69 180 ALA A N 1
ATOM 1406 C CA . ALA A 1 180 ? -8.724 -2.905 35.062 1.00 56.69 180 ALA A CA 1
ATOM 1407 C C . ALA A 1 180 ? -9.044 -2.908 36.559 1.00 56.69 180 ALA A C 1
ATOM 1409 O O . ALA A 1 180 ? -8.464 -3.687 37.314 1.00 56.69 180 ALA A O 1
ATOM 1410 N N . SER A 1 181 ? -9.843 -1.923 36.997 1.00 57.28 181 SER A N 1
ATOM 1411 C CA . SER A 1 181 ? -9.905 -1.523 38.397 1.00 57.28 181 SER A CA 1
ATOM 1412 C C . SER A 1 181 ? -10.137 -2.787 39.198 1.00 57.28 181 SER A C 1
ATOM 1414 O O . SER A 1 181 ? -11.122 -3.483 38.940 1.00 57.28 181 SER A O 1
ATOM 1416 N N . SER A 1 182 ? -9.231 -3.122 40.114 1.00 60.44 182 SER A N 1
ATOM 1417 C CA . SER A 1 182 ? -9.302 -4.347 40.925 1.00 60.44 182 SER A CA 1
ATOM 1418 C C . SER A 1 182 ? -10.659 -4.515 41.628 1.00 60.44 182 SER A C 1
ATOM 1420 O O . SER A 1 182 ? -11.023 -5.604 42.062 1.00 60.44 182 SER A O 1
ATOM 1422 N N . SER A 1 183 ? -11.447 -3.440 41.685 1.00 65.81 183 SER A N 1
ATOM 1423 C CA . SER A 1 183 ? -12.813 -3.378 42.174 1.00 65.81 183 SER A CA 1
ATOM 1424 C C . SER A 1 183 ? -13.904 -3.846 41.195 1.00 65.81 183 SER A C 1
ATOM 1426 O O . SER A 1 183 ? -15.048 -3.942 41.623 1.00 65.81 183 SER A O 1
ATOM 1428 N N . LEU A 1 184 ? -13.644 -4.173 39.922 1.00 77.25 184 LEU A N 1
ATOM 1429 C CA . LEU A 1 184 ? -14.683 -4.633 38.976 1.00 77.25 184 LEU A CA 1
ATOM 1430 C C . LEU A 1 184 ? -15.361 -5.942 39.425 1.00 77.25 184 LEU A C 1
ATOM 1432 O O . LEU A 1 184 ? -16.596 -5.976 39.478 1.00 77.25 184 LEU A O 1
ATOM 1436 N N . PRO A 1 185 ? -14.622 -6.998 39.825 1.00 83.44 185 PRO A N 1
ATOM 1437 C CA . PRO A 1 185 ? -15.228 -8.203 40.392 1.00 83.44 185 PRO A CA 1
ATOM 1438 C C . PRO A 1 185 ? -15.994 -7.914 41.688 1.00 83.44 185 PRO A C 1
ATOM 1440 O O . PRO A 1 185 ? -17.089 -8.437 41.893 1.00 83.44 185 PRO A O 1
ATOM 1443 N N . GLN A 1 186 ? -15.453 -7.033 42.537 1.00 84.00 186 GLN A N 1
ATOM 1444 C CA . GLN A 1 186 ? -16.066 -6.656 43.810 1.00 84.00 186 GLN A CA 1
ATOM 1445 C C . GLN A 1 186 ? -17.385 -5.902 43.605 1.00 84.00 186 GLN A C 1
ATOM 1447 O O . GLN A 1 186 ? -18.410 -6.294 44.158 1.00 84.00 186 GLN A O 1
ATOM 1452 N N . ARG A 1 187 ? -17.397 -4.894 42.727 1.00 84.38 187 ARG A N 1
ATOM 1453 C CA . ARG A 1 187 ? -18.610 -4.173 42.336 1.00 84.38 187 ARG A CA 1
ATOM 1454 C C . ARG A 1 187 ? -19.607 -5.147 41.726 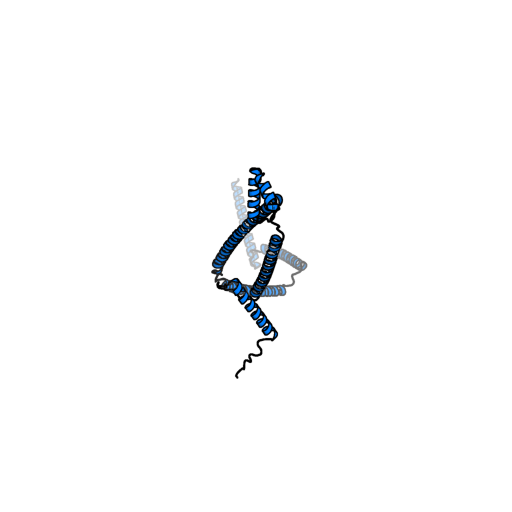1.00 84.38 187 ARG A C 1
ATOM 1456 O O . ARG A 1 187 ? -20.752 -5.172 42.149 1.00 84.38 187 ARG A O 1
ATOM 1463 N N . THR A 1 188 ? -19.198 -6.012 40.800 1.00 88.44 188 THR A N 1
ATOM 1464 C CA . THR A 1 188 ? -20.109 -7.000 40.188 1.00 88.44 188 THR A CA 1
ATOM 1465 C C . THR A 1 188 ? -20.743 -7.921 41.244 1.00 88.44 188 THR A C 1
ATOM 1467 O O . THR A 1 188 ? -21.944 -8.201 41.195 1.00 88.44 188 THR A O 1
ATOM 1470 N N . ALA A 1 189 ? -19.988 -8.332 42.267 1.00 89.19 189 ALA A N 1
ATOM 1471 C CA . ALA A 1 189 ? -20.522 -9.079 43.405 1.00 89.19 189 ALA A CA 1
ATOM 1472 C C . ALA A 1 189 ? -21.512 -8.252 44.255 1.00 89.19 189 ALA A C 1
ATOM 1474 O O . ALA A 1 189 ? -22.539 -8.771 44.694 1.00 89.19 189 ALA A O 1
ATOM 1475 N N . GLU A 1 190 ? -21.254 -6.963 44.467 1.00 91.25 190 GLU A N 1
ATOM 1476 C CA . GLU A 1 190 ? -22.172 -6.050 45.161 1.00 91.25 190 GLU A CA 1
ATOM 1477 C C . GLU A 1 190 ? -23.470 -5.829 44.367 1.00 91.25 190 GLU A C 1
ATOM 1479 O O . GLU A 1 190 ? -24.561 -5.997 44.914 1.00 91.25 190 GLU A O 1
ATOM 1484 N N . TRP A 1 191 ? -23.375 -5.555 43.063 1.00 92.62 191 TRP A N 1
ATOM 1485 C CA . TRP A 1 191 ? -24.522 -5.367 42.167 1.00 92.62 191 TRP A CA 1
ATOM 1486 C C . TRP A 1 191 ? -25.385 -6.625 42.073 1.00 92.62 191 TRP A C 1
ATOM 1488 O O . TRP A 1 191 ? -26.614 -6.540 42.104 1.00 92.62 191 TRP A O 1
ATOM 1498 N N . THR A 1 192 ? -24.777 -7.809 42.017 1.00 94.75 192 THR A N 1
ATOM 1499 C CA . THR A 1 192 ? -25.532 -9.072 41.998 1.00 94.75 192 THR A CA 1
ATOM 1500 C C . THR A 1 192 ? -26.249 -9.332 43.325 1.00 94.75 192 THR A C 1
ATOM 1502 O O . THR A 1 192 ? -27.403 -9.768 43.311 1.00 94.75 192 THR A O 1
ATOM 1505 N N . ARG A 1 193 ? -25.633 -9.018 44.475 1.00 95.00 193 ARG A N 1
ATOM 1506 C CA . ARG A 1 193 ? -26.295 -9.091 45.794 1.00 95.00 193 ARG A CA 1
ATOM 1507 C C . ARG A 1 193 ? -27.456 -8.101 45.900 1.00 95.00 193 ARG A C 1
ATOM 1509 O O . ARG A 1 193 ? -28.553 -8.502 46.289 1.00 95.00 193 ARG A O 1
ATOM 1516 N N . ALA A 1 194 ? -27.239 -6.849 45.499 1.00 94.19 194 ALA A N 1
ATOM 1517 C CA . ALA A 1 194 ? -28.269 -5.814 45.496 1.00 94.19 194 ALA A CA 1
ATOM 1518 C C . ALA A 1 194 ? -29.445 -6.199 44.586 1.00 94.19 194 ALA A C 1
ATOM 1520 O O . ALA A 1 194 ? -30.601 -6.126 44.997 1.00 94.19 194 ALA A O 1
ATOM 1521 N N . THR A 1 195 ? -29.163 -6.717 43.388 1.00 95.56 195 THR A N 1
ATOM 1522 C CA . THR A 1 195 ? -30.194 -7.176 42.446 1.00 95.56 195 THR A CA 1
ATOM 1523 C C . THR A 1 195 ? -31.030 -8.307 43.040 1.00 95.56 195 THR A C 1
ATOM 1525 O O . THR A 1 195 ? -32.256 -8.243 43.000 1.00 95.56 195 THR A O 1
ATOM 1528 N N . LYS A 1 196 ? -30.400 -9.311 43.670 1.00 95.75 196 LYS A N 1
ATOM 1529 C CA . LYS A 1 196 ? -31.126 -10.390 44.367 1.00 95.75 196 LYS A CA 1
ATOM 1530 C C . LYS A 1 196 ? -32.036 -9.841 45.467 1.00 95.75 196 LYS A C 1
ATOM 1532 O O . LYS A 1 196 ? -33.184 -10.265 45.573 1.00 95.75 196 LYS A O 1
ATOM 1537 N N . GLN A 1 197 ? -31.556 -8.871 46.245 1.00 96.38 197 GLN A N 1
ATOM 1538 C CA . GLN A 1 197 ? -32.353 -8.225 47.286 1.00 96.38 197 GLN A CA 1
ATOM 1539 C C . GLN A 1 197 ? -33.547 -7.453 46.705 1.00 96.38 197 GLN A C 1
ATOM 1541 O O . GLN A 1 197 ? -34.650 -7.535 47.246 1.00 96.38 197 GLN A O 1
ATOM 1546 N N . PHE A 1 198 ? -33.361 -6.726 45.600 1.00 95.25 198 PHE A N 1
ATOM 1547 C CA . PHE A 1 198 ? -34.450 -6.006 44.938 1.00 95.25 198 PHE A CA 1
ATOM 1548 C C . PHE A 1 198 ? -35.483 -6.944 44.317 1.00 95.25 198 PHE A C 1
ATOM 1550 O O . PHE A 1 198 ? -36.676 -6.666 44.413 1.00 95.25 198 PHE A O 1
ATOM 1557 N N . VAL A 1 199 ? -35.058 -8.072 43.744 1.00 95.88 199 VAL A N 1
ATOM 1558 C CA . VAL A 1 199 ? -35.974 -9.101 43.231 1.00 95.88 199 VAL A CA 1
ATOM 1559 C C . VAL A 1 199 ? -36.825 -9.680 44.364 1.00 95.88 199 VAL A C 1
ATOM 1561 O O . VAL A 1 199 ? -38.045 -9.755 44.221 1.00 95.88 199 VAL A O 1
ATOM 1564 N N . ALA A 1 200 ? -36.214 -10.005 45.510 1.00 94.94 200 ALA A N 1
ATOM 1565 C CA . ALA A 1 200 ? -36.945 -10.479 46.688 1.00 94.94 200 ALA A CA 1
ATOM 1566 C C . ALA A 1 200 ? -37.957 -9.430 47.184 1.00 94.94 200 ALA A C 1
ATOM 1568 O O . ALA A 1 200 ? -39.142 -9.724 47.314 1.00 94.94 200 ALA A O 1
ATOM 1569 N N . LYS A 1 201 ? -37.522 -8.172 47.350 1.00 95.94 201 LYS A N 1
ATOM 1570 C CA . LYS A 1 201 ? -38.412 -7.072 47.757 1.00 95.94 201 LYS A CA 1
ATOM 1571 C C . LYS A 1 201 ? -39.542 -6.829 46.757 1.00 95.94 201 LYS A C 1
ATOM 1573 O O . LYS A 1 201 ? -40.664 -6.558 47.164 1.00 95.94 201 LYS A O 1
ATOM 1578 N N . SER A 1 202 ? -39.273 -6.919 45.455 1.00 94.31 202 SER A N 1
ATOM 1579 C CA . SER A 1 202 ? -40.300 -6.775 44.418 1.00 94.31 202 SER A CA 1
ATOM 1580 C C . SER A 1 202 ? -41.374 -7.851 44.552 1.00 94.31 202 SER A C 1
ATOM 1582 O O . SER A 1 202 ? -42.562 -7.545 44.451 1.00 94.31 202 SER A O 1
ATOM 1584 N N . LEU A 1 203 ? -40.972 -9.095 44.824 1.00 94.94 203 LEU A N 1
ATOM 1585 C CA . LEU A 1 203 ? -41.904 -10.190 45.063 1.00 94.94 203 LEU A CA 1
ATOM 1586 C C . LEU A 1 203 ? -42.729 -9.955 46.335 1.00 94.94 203 LEU A C 1
ATOM 1588 O O . LEU A 1 203 ? -43.948 -10.098 46.296 1.00 94.94 203 LEU A O 1
ATOM 1592 N N . ASP A 1 204 ? -42.098 -9.515 47.424 1.00 93.44 204 ASP A N 1
ATOM 1593 C CA . ASP A 1 204 ? -42.792 -9.192 48.674 1.00 93.44 204 ASP A CA 1
ATOM 1594 C C . ASP A 1 204 ? -43.801 -8.055 48.493 1.00 93.44 204 ASP A C 1
ATOM 1596 O O . ASP A 1 204 ? -44.943 -8.155 48.948 1.00 93.44 204 ASP A O 1
ATOM 1600 N N . TYR A 1 205 ? -43.426 -6.989 47.779 1.00 94.75 205 TYR A N 1
ATOM 1601 C CA . TYR A 1 205 ? -44.345 -5.899 47.461 1.00 94.75 205 TYR A CA 1
ATOM 1602 C C . TYR A 1 205 ? -45.485 -6.362 46.556 1.00 94.75 205 TYR A C 1
ATOM 1604 O O . TYR A 1 205 ? -46.630 -6.004 46.819 1.00 94.75 205 TYR A O 1
ATOM 1612 N N . LYS A 1 206 ? -45.224 -7.207 45.552 1.00 93.94 206 LYS A N 1
ATOM 1613 C CA . LYS A 1 206 ? -46.283 -7.816 44.730 1.00 93.94 206 LYS A CA 1
ATOM 1614 C C . LYS A 1 206 ? -47.233 -8.662 45.575 1.00 93.94 206 LYS A C 1
ATOM 1616 O O . LYS A 1 206 ? -48.445 -8.526 45.443 1.00 93.94 206 LYS A O 1
ATOM 1621 N N . ASN A 1 207 ? -46.710 -9.478 46.485 1.00 90.81 207 ASN A N 1
ATOM 1622 C CA . ASN A 1 207 ? -47.517 -10.288 47.397 1.00 90.81 207 ASN A CA 1
ATOM 1623 C C . ASN A 1 207 ? -48.342 -9.419 48.350 1.00 90.81 207 ASN A C 1
ATOM 1625 O O . ASN A 1 207 ? -49.506 -9.722 48.605 1.00 90.81 207 ASN A O 1
ATOM 1629 N N . ARG A 1 208 ? -47.777 -8.309 48.835 1.00 90.25 208 ARG A N 1
ATOM 1630 C CA . ARG A 1 208 ? -48.479 -7.344 49.686 1.00 90.25 208 ARG A CA 1
ATOM 1631 C C . ARG A 1 208 ? -49.558 -6.576 48.925 1.00 90.25 208 ARG A C 1
ATOM 1633 O O . ARG A 1 208 ? -50.632 -6.364 49.466 1.00 90.25 208 ARG A O 1
ATOM 1640 N N . ILE A 1 209 ? -49.318 -6.207 47.669 1.00 88.81 209 ILE A N 1
ATOM 1641 C CA . ILE A 1 209 ? -50.340 -5.610 46.798 1.00 88.81 209 ILE A CA 1
ATOM 1642 C C . ILE A 1 209 ? -51.456 -6.621 46.538 1.00 88.81 209 ILE A C 1
ATOM 1644 O O . ILE A 1 209 ? -52.619 -6.274 46.675 1.00 88.81 209 ILE A O 1
ATOM 1648 N N . ASN A 1 210 ? -51.117 -7.876 46.243 1.00 86.19 210 ASN A N 1
ATOM 1649 C CA . ASN A 1 210 ? -52.095 -8.939 46.014 1.00 86.19 210 ASN A CA 1
ATOM 1650 C C . ASN A 1 210 ? -52.907 -9.285 47.267 1.00 86.19 210 ASN A C 1
ATOM 1652 O O . ASN A 1 210 ? -54.071 -9.664 47.161 1.00 86.19 210 ASN A O 1
A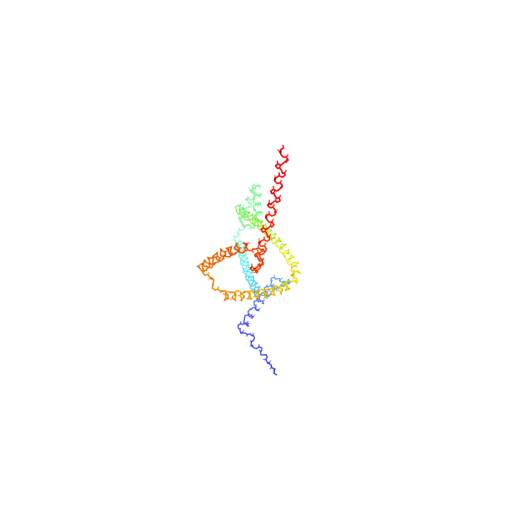TOM 1656 N N . SER A 1 211 ? -52.313 -9.195 48.459 1.00 83.75 211 SER A N 1
ATOM 1657 C CA . SER A 1 211 ? -53.048 -9.396 49.707 1.00 83.75 211 SER A CA 1
ATOM 1658 C C . SER A 1 211 ? -53.931 -8.197 50.035 1.00 83.75 211 SER A C 1
ATOM 1660 O O . SER A 1 211 ? -55.051 -8.397 50.488 1.00 83.75 211 SER A O 1
ATOM 1662 N N . LEU A 1 212 ? -53.481 -6.972 49.751 1.00 81.12 212 LEU A N 1
ATOM 1663 C CA . LEU A 1 212 ? -54.284 -5.761 49.914 1.00 81.12 212 LEU A CA 1
ATOM 1664 C C . LEU A 1 212 ? -55.431 -5.683 48.901 1.00 81.12 212 LEU A C 1
ATOM 1666 O O . LEU A 1 212 ? -56.539 -5.358 49.304 1.00 81.12 212 LEU A O 1
ATOM 1670 N N . SER A 1 213 ? -55.213 -6.051 47.637 1.00 76.00 213 SER A N 1
ATOM 1671 C CA . SER A 1 213 ? -56.267 -6.091 46.614 1.00 76.00 213 SER A CA 1
ATOM 1672 C C . SER A 1 213 ? -57.300 -7.179 46.900 1.00 76.00 213 SER A C 1
ATOM 1674 O O . SER A 1 213 ? -58.491 -6.978 46.697 1.00 76.00 213 SER A O 1
ATOM 1676 N N . ARG A 1 214 ? -56.874 -8.323 47.449 1.00 69.50 214 ARG A N 1
ATOM 1677 C CA . ARG A 1 214 ? -57.784 -9.399 47.873 1.00 69.50 214 ARG A CA 1
ATOM 1678 C C . ARG A 1 214 ? -58.553 -9.059 49.154 1.00 69.50 214 ARG A C 1
ATOM 1680 O O . ARG A 1 214 ? -59.588 -9.661 49.419 1.00 69.50 214 ARG A O 1
ATOM 1687 N N . ARG A 1 215 ? -58.036 -8.125 49.955 1.00 66.88 215 ARG A N 1
ATOM 1688 C CA . ARG A 1 215 ? -58.642 -7.640 51.203 1.00 66.88 215 ARG A CA 1
ATOM 1689 C C . ARG A 1 215 ? -59.354 -6.301 51.023 1.00 66.88 215 ARG A C 1
ATOM 1691 O O . ARG A 1 215 ? -59.844 -5.762 52.010 1.00 66.88 215 ARG A O 1
ATOM 1698 N N . GLU A 1 216 ? -59.395 -5.769 49.802 1.00 56.22 216 GLU A N 1
ATOM 1699 C CA . GLU A 1 216 ? -60.126 -4.550 49.489 1.00 56.22 216 GLU A CA 1
ATOM 1700 C C . GLU A 1 216 ? -61.618 -4.865 49.697 1.00 56.22 216 GLU A C 1
ATOM 1702 O O . GLU A 1 216 ? -62.164 -5.716 48.987 1.00 56.22 216 GLU A O 1
ATOM 1707 N N . PRO A 1 217 ? -62.286 -4.276 50.712 1.00 62.72 217 PRO A N 1
ATOM 1708 C CA . PRO A 1 217 ? -63.730 -4.412 50.814 1.00 62.72 217 PRO A CA 1
ATOM 1709 C C . PRO A 1 217 ? -64.342 -3.856 49.521 1.00 62.72 217 PRO A C 1
ATOM 1711 O O . PRO A 1 217 ? -63.756 -2.940 48.931 1.00 62.72 217 PRO A O 1
ATOM 1714 N N . PRO A 1 218 ? -65.487 -4.388 49.054 1.00 63.03 218 PRO A N 1
ATOM 1715 C CA . PRO A 1 218 ? -66.148 -3.859 47.869 1.00 63.03 218 PRO A CA 1
ATOM 1716 C C . PRO A 1 218 ? -66.263 -2.347 48.033 1.00 63.03 218 PRO A C 1
ATOM 1718 O O . PRO A 1 218 ? -66.844 -1.878 49.014 1.00 63.03 218 PRO A O 1
ATOM 1721 N N . ARG A 1 219 ? -65.627 -1.589 47.128 1.00 63.66 219 ARG A N 1
ATOM 1722 C CA . ARG A 1 219 ? -65.675 -0.127 47.178 1.00 63.66 219 ARG A CA 1
ATOM 1723 C C . ARG A 1 219 ? -67.155 0.252 47.203 1.00 63.66 219 ARG A C 1
ATOM 1725 O O . ARG A 1 219 ? -67.860 -0.147 46.271 1.00 63.66 219 ARG A O 1
ATOM 1732 N N . PRO A 1 220 ? -67.646 0.938 48.251 1.00 64.12 220 PRO A N 1
ATOM 1733 C CA . PRO A 1 220 ? -69.045 1.323 48.299 1.00 64.12 220 PRO A CA 1
ATOM 1734 C C . PRO A 1 220 ? -69.338 2.122 47.033 1.00 64.12 220 PRO A C 1
ATOM 1736 O O . PRO A 1 220 ? -68.607 3.055 46.691 1.00 64.12 220 PRO A O 1
ATOM 1739 N N . GLY A 1 221 ? -70.358 1.700 46.284 1.00 74.50 221 GLY A N 1
ATOM 1740 C CA . GLY A 1 221 ? -70.757 2.407 45.073 1.00 74.50 221 GLY A CA 1
ATOM 1741 C C . GLY A 1 221 ? -71.092 3.859 45.412 1.00 74.50 221 GLY A C 1
ATOM 1742 O O . GLY A 1 221 ? -71.491 4.158 46.537 1.00 74.50 221 GLY A O 1
ATOM 1743 N N . ILE A 1 222 ? -70.970 4.767 44.443 1.00 75.25 222 ILE A N 1
ATOM 1744 C CA . ILE A 1 222 ? -71.234 6.207 44.639 1.00 75.25 222 ILE A CA 1
ATOM 1745 C C . ILE A 1 222 ? -72.594 6.442 45.329 1.00 75.25 222 ILE A C 1
ATOM 1747 O O . ILE A 1 222 ? -72.705 7.292 46.206 1.00 75.25 222 ILE A O 1
ATOM 1751 N N . ALA A 1 223 ? -73.604 5.620 45.021 1.00 75.38 223 ALA A N 1
ATOM 1752 C CA . ALA A 1 223 ? -74.920 5.663 45.662 1.00 75.38 223 ALA A CA 1
ATOM 1753 C C . ALA A 1 223 ? -74.896 5.364 47.176 1.00 75.38 223 ALA A C 1
ATOM 1755 O O . ALA A 1 223 ? -75.645 5.964 47.941 1.00 75.38 223 ALA A O 1
ATOM 1756 N N . GLN A 1 224 ? -74.030 4.452 47.616 1.00 79.31 224 GLN A N 1
ATOM 1757 C CA . GLN A 1 224 ? -73.895 4.045 49.013 1.00 79.31 224 GLN A CA 1
ATOM 1758 C C . GLN A 1 224 ? -73.113 5.090 49.821 1.00 79.31 224 GLN A C 1
ATOM 1760 O O . GLN A 1 224 ? -73.460 5.362 50.966 1.00 79.31 224 GLN A O 1
ATOM 1765 N N . ILE A 1 225 ? -72.126 5.741 49.194 1.00 81.12 225 ILE A N 1
ATOM 1766 C CA . ILE A 1 225 ? -71.429 6.904 49.767 1.00 81.12 225 ILE A CA 1
ATOM 1767 C C . ILE A 1 225 ? -72.408 8.070 49.945 1.00 81.12 225 ILE A C 1
ATOM 1769 O O . ILE A 1 225 ? -72.465 8.652 51.020 1.00 81.12 225 ILE A O 1
ATOM 1773 N N . GLN A 1 226 ? -73.238 8.357 48.938 1.00 84.38 226 GLN A N 1
ATOM 1774 C CA . GLN A 1 226 ? -74.263 9.403 49.033 1.00 84.38 226 GLN A CA 1
ATOM 1775 C C . GLN A 1 226 ? -75.325 9.108 50.100 1.00 84.38 226 GLN A C 1
ATOM 1777 O O . GLN A 1 226 ? -75.850 10.034 50.709 1.00 84.38 226 GLN A O 1
ATOM 1782 N N . ALA A 1 227 ? -75.679 7.838 50.323 1.00 84.56 227 ALA A N 1
ATOM 1783 C CA . ALA A 1 227 ? -76.588 7.465 51.405 1.00 84.56 227 ALA A CA 1
ATOM 1784 C C . ALA A 1 227 ? -75.957 7.744 52.779 1.00 84.56 227 ALA A C 1
ATOM 1786 O O . ALA A 1 227 ? -76.551 8.450 53.586 1.00 84.56 227 ALA A O 1
ATOM 1787 N N . LEU A 1 228 ? -74.716 7.292 52.992 1.00 86.69 228 LEU A N 1
ATOM 1788 C CA . LEU A 1 228 ? -73.978 7.535 54.237 1.00 86.69 228 LEU A CA 1
ATOM 1789 C C . LEU A 1 228 ? -73.715 9.026 54.492 1.00 86.69 228 LEU A C 1
ATOM 1791 O O . LEU A 1 228 ? -73.758 9.467 55.637 1.00 86.69 228 LEU A O 1
ATOM 1795 N N . GLU A 1 229 ? -73.464 9.813 53.444 1.00 88.62 229 GLU A N 1
ATOM 1796 C CA . GLU A 1 229 ? -73.303 11.266 53.548 1.00 88.62 229 GLU A CA 1
ATOM 1797 C C . GLU A 1 229 ? -74.594 11.938 54.030 1.00 88.62 229 GLU A C 1
ATOM 1799 O O . GLU A 1 229 ? -74.554 12.750 54.954 1.00 88.62 229 GLU A O 1
ATOM 1804 N N . ARG A 1 230 ? -75.749 11.558 53.467 1.00 88.94 230 ARG A N 1
ATOM 1805 C CA . ARG A 1 230 ? -77.052 12.070 53.921 1.00 88.94 230 ARG A CA 1
ATOM 1806 C C . ARG A 1 230 ? -77.330 11.692 55.373 1.00 88.94 230 ARG A C 1
ATOM 1808 O O . ARG A 1 230 ? -77.747 12.556 56.140 1.00 88.94 230 ARG A O 1
ATOM 1815 N N . ASP A 1 231 ? -77.055 10.447 55.753 1.00 89.38 231 ASP A N 1
ATOM 1816 C CA . ASP A 1 231 ? -77.259 9.969 57.123 1.00 89.38 231 ASP A CA 1
ATOM 1817 C C . ASP A 1 231 ? -76.338 10.700 58.111 1.00 89.38 231 ASP A C 1
ATOM 1819 O O . ASP A 1 231 ? -76.775 11.123 59.181 1.00 89.38 231 ASP A O 1
ATOM 1823 N N . SER A 1 232 ? -75.074 10.929 57.738 1.00 88.50 232 SER A N 1
ATOM 1824 C CA . SER A 1 232 ? -74.121 11.667 58.570 1.00 88.50 232 SER A CA 1
ATOM 1825 C C . SER A 1 232 ? -74.499 13.140 58.717 1.00 88.50 232 SER A C 1
ATOM 1827 O O . SER A 1 232 ? -74.345 13.695 59.804 1.00 88.50 232 SER A O 1
ATOM 1829 N N . LEU A 1 233 ? -74.983 13.783 57.650 1.00 92.25 233 LEU A N 1
ATOM 1830 C CA . LEU A 1 233 ? -75.474 15.161 57.716 1.00 92.25 233 LEU A CA 1
ATOM 1831 C C . LEU A 1 233 ? -76.718 15.251 58.607 1.00 92.25 233 LEU A C 1
ATOM 1833 O O . LEU A 1 233 ? -76.803 16.148 59.444 1.00 92.25 233 LEU A O 1
ATOM 1837 N N . ALA A 1 234 ? -77.641 14.292 58.498 1.00 92.25 234 ALA A N 1
ATOM 1838 C CA . ALA A 1 234 ? -78.809 14.219 59.370 1.00 92.25 234 ALA A CA 1
ATOM 1839 C C . ALA A 1 234 ? -78.401 14.065 60.845 1.00 92.25 234 ALA A C 1
ATOM 1841 O O . ALA A 1 234 ? -78.831 14.858 61.685 1.00 92.25 234 ALA A O 1
ATOM 1842 N N . MET A 1 235 ? -77.494 13.133 61.156 1.00 91.12 235 MET A N 1
ATOM 1843 C CA . MET A 1 235 ? -76.975 12.955 62.517 1.00 91.12 235 MET A CA 1
ATOM 1844 C C . MET A 1 235 ? -76.259 14.205 63.037 1.00 91.12 235 MET A C 1
ATOM 1846 O O . MET A 1 235 ? -76.423 14.551 64.201 1.00 91.12 235 MET A O 1
ATOM 1850 N N . GLN A 1 236 ? -75.504 14.925 62.201 1.00 92.19 236 GLN A N 1
ATOM 1851 C CA . GLN A 1 236 ? -74.876 16.185 62.613 1.00 92.19 236 GLN A CA 1
ATOM 1852 C C . GLN A 1 236 ? -75.908 17.251 62.973 1.00 92.19 236 GLN A C 1
ATOM 1854 O O . GLN A 1 236 ? -75.758 17.915 63.997 1.00 92.19 236 GLN A O 1
ATOM 1859 N N . THR A 1 237 ? -76.970 17.401 62.176 1.00 92.25 237 THR A N 1
ATOM 1860 C CA . THR A 1 237 ? -78.045 18.349 62.506 1.00 92.25 237 THR A CA 1
ATOM 1861 C C . THR A 1 237 ? -78.766 17.967 63.797 1.00 92.25 237 THR A C 1
ATOM 1863 O O . THR A 1 237 ? -79.094 18.839 64.602 1.00 92.25 237 THR A O 1
ATOM 1866 N N . GLU A 1 238 ? -78.957 16.668 64.042 1.00 92.31 238 GLU A N 1
ATOM 1867 C CA . GLU A 1 238 ? -79.548 16.175 65.283 1.00 92.31 238 GLU A CA 1
ATOM 1868 C C . GLU A 1 238 ? -78.636 16.462 66.478 1.00 92.31 238 GLU A C 1
ATOM 1870 O O . GLU A 1 238 ? -79.086 17.057 67.455 1.00 92.31 238 GLU A O 1
ATOM 1875 N N . VAL A 1 239 ? -77.347 16.123 66.385 1.00 91.81 239 VAL A N 1
ATOM 1876 C CA . VAL A 1 239 ? -76.359 16.374 67.443 1.00 91.81 239 VAL A CA 1
ATOM 1877 C C . VAL A 1 239 ? -76.260 17.863 67.755 1.00 91.81 239 VAL A C 1
ATOM 1879 O O . VAL A 1 239 ? -76.334 18.220 68.924 1.00 91.81 239 VAL A O 1
ATOM 1882 N N . GLN A 1 240 ? -76.207 18.744 66.753 1.00 90.12 240 GLN A N 1
ATOM 1883 C CA . GLN A 1 240 ? -76.214 20.194 66.984 1.00 90.12 240 GLN A CA 1
ATOM 1884 C C . GLN A 1 240 ? -77.486 20.657 67.709 1.00 90.12 240 GLN A C 1
ATOM 1886 O O . GLN A 1 240 ? -77.427 21.477 68.627 1.00 90.12 240 GLN A O 1
ATOM 1891 N N . GLY A 1 241 ? -78.649 20.105 67.350 1.00 88.19 241 GLY A N 1
ATOM 1892 C CA . GLY A 1 241 ? -79.897 20.367 68.065 1.00 88.19 241 GLY A CA 1
ATOM 1893 C C . GLY A 1 241 ? -79.855 19.882 69.518 1.00 88.19 241 GLY A C 1
ATOM 1894 O O . GLY A 1 241 ? -80.307 20.584 70.425 1.00 88.19 241 GLY A O 1
ATOM 1895 N N . LEU A 1 242 ? -79.289 18.698 69.763 1.00 89.06 242 LEU A N 1
ATOM 1896 C CA . LEU A 1 242 ? -79.103 18.146 71.105 1.00 89.06 242 LEU A CA 1
ATOM 1897 C C . LEU A 1 242 ? -78.123 18.986 71.929 1.00 89.06 242 LEU A C 1
ATOM 1899 O O . LEU A 1 242 ? -78.424 19.288 73.082 1.00 89.06 242 LEU A O 1
ATOM 1903 N N . GLU A 1 243 ? -77.004 19.403 71.343 1.00 86.44 243 GLU A N 1
ATOM 1904 C CA . GLU A 1 243 ? -75.990 20.251 71.970 1.00 86.44 243 GLU A CA 1
ATOM 1905 C C . GLU A 1 243 ? -76.565 21.611 72.359 1.00 86.44 243 GLU A C 1
ATOM 1907 O O . GLU A 1 243 ? -76.374 22.036 73.494 1.00 86.44 243 GLU A O 1
ATOM 1912 N N . LEU A 1 244 ? -77.358 22.254 71.494 1.00 85.00 244 LEU A N 1
ATOM 1913 C CA . LEU A 1 244 ? -78.061 23.496 71.839 1.00 85.00 244 LEU A CA 1
ATOM 1914 C C . LEU A 1 244 ? -79.027 23.304 73.013 1.00 85.00 244 LEU A C 1
ATOM 1916 O O . LEU A 1 244 ? -79.110 24.149 73.906 1.00 85.00 244 LEU A O 1
ATOM 1920 N N . ARG A 1 245 ? -79.749 22.178 73.054 1.00 82.06 245 ARG A N 1
ATOM 1921 C CA . ARG A 1 245 ? -80.625 21.875 74.193 1.00 82.06 245 ARG A CA 1
ATOM 1922 C C . ARG A 1 245 ? -79.823 21.644 75.466 1.00 82.06 245 ARG A C 1
ATOM 1924 O O . ARG A 1 245 ? -80.218 22.165 76.500 1.00 82.06 245 ARG A O 1
ATOM 1931 N N . VAL A 1 246 ? -78.721 20.896 75.407 1.00 82.81 246 VAL A N 1
ATOM 1932 C CA . VAL A 1 246 ? -77.838 20.652 76.559 1.00 82.81 246 VAL A CA 1
ATOM 1933 C C . VAL A 1 246 ? -77.183 21.951 77.027 1.00 82.81 246 VAL A C 1
ATOM 1935 O O . VAL A 1 246 ? -77.097 22.174 78.233 1.00 82.81 246 VAL A O 1
ATOM 1938 N N . ALA A 1 247 ? -76.827 22.848 76.106 1.00 80.31 247 ALA A N 1
ATOM 1939 C CA . ALA A 1 247 ? -76.261 24.150 76.424 1.00 80.31 247 ALA A CA 1
ATOM 1940 C C . ALA A 1 247 ? -77.188 25.001 77.297 1.00 80.31 247 ALA A C 1
ATOM 1942 O O . ALA A 1 247 ? -76.726 25.622 78.251 1.00 80.31 247 ALA A O 1
ATOM 1943 N N . ASN A 1 248 ? -78.502 24.939 77.068 1.00 77.56 248 ASN A N 1
ATOM 1944 C CA . ASN A 1 248 ? -79.486 25.614 77.920 1.00 77.56 248 ASN A CA 1
ATOM 1945 C C . ASN A 1 248 ? -79.541 25.066 79.358 1.00 77.56 248 ASN A C 1
ATOM 1947 O O . ASN A 1 248 ? -80.061 25.736 80.249 1.00 77.56 248 ASN A O 1
ATOM 1951 N N . PHE A 1 249 ? -79.025 23.856 79.593 1.00 73.56 249 PHE A N 1
ATOM 1952 C CA . PHE A 1 249 ? -78.957 23.232 80.915 1.00 73.56 249 PHE A CA 1
ATOM 1953 C C . PHE A 1 249 ? -77.538 23.225 81.511 1.00 73.56 249 PHE A C 1
ATOM 1955 O O . PHE A 1 249 ? -77.353 22.714 82.620 1.00 73.56 249 PHE A O 1
ATOM 1962 N N . HIS A 1 250 ? -76.536 23.799 80.829 1.00 68.81 250 HIS A N 1
ATOM 1963 C CA . HIS A 1 250 ? -75.188 23.927 81.386 1.00 68.81 250 HIS A CA 1
ATOM 1964 C C . HIS A 1 250 ? -75.213 24.797 82.651 1.00 68.81 250 HIS A C 1
ATOM 1966 O O . HIS A 1 250 ? -75.664 25.938 82.637 1.00 68.81 250 HIS A O 1
ATOM 1972 N N . GLY A 1 251 ? -74.730 24.232 83.763 1.00 69.12 251 GLY A N 1
ATOM 1973 C CA . GLY A 1 251 ? -74.693 24.882 85.078 1.00 69.12 251 GLY A CA 1
ATOM 1974 C C . GLY A 1 251 ? -75.774 24.418 86.061 1.00 69.12 251 GLY A C 1
ATOM 1975 O O . GLY A 1 251 ? -75.705 24.776 87.235 1.00 69.12 251 GLY A O 1
ATOM 1976 N N . LEU A 1 252 ? -76.736 23.588 85.637 1.00 72.19 252 LEU A N 1
ATOM 1977 C CA . LEU A 1 252 ? -77.741 23.020 86.541 1.00 72.19 252 LEU A CA 1
ATOM 1978 C C . LEU A 1 252 ? -77.264 21.679 87.134 1.00 72.19 252 LEU A C 1
ATOM 1980 O O . LEU A 1 252 ? -76.868 20.781 86.387 1.00 72.19 252 LEU A O 1
ATOM 1984 N N . PRO A 1 253 ? -77.325 21.497 88.469 1.00 72.75 253 PRO A N 1
ATOM 1985 C CA . PRO A 1 253 ? -77.068 20.208 89.101 1.00 72.75 253 PRO A CA 1
ATOM 1986 C C . PRO A 1 253 ? -78.012 19.110 88.572 1.00 72.75 253 PRO A C 1
ATOM 1988 O O . PRO A 1 253 ? -79.194 19.380 88.352 1.00 72.75 253 PRO A O 1
ATOM 1991 N N . PRO A 1 254 ? -77.556 17.848 88.454 1.00 72.06 254 PRO A N 1
ATOM 1992 C CA . PRO A 1 254 ? -78.332 16.750 87.858 1.00 72.06 254 PRO A CA 1
ATOM 1993 C C . PRO A 1 254 ? -79.595 16.356 88.649 1.00 72.06 254 PRO A C 1
ATOM 1995 O O . PRO A 1 254 ? -80.435 15.612 88.151 1.00 72.06 254 PRO A O 1
ATOM 1998 N N . GLN A 1 255 ? -79.761 16.846 89.883 1.00 77.25 255 GLN A N 1
ATOM 1999 C CA . GLN A 1 255 ? -80.932 16.583 90.719 1.00 77.25 255 GLN A CA 1
ATOM 2000 C C . GLN A 1 255 ? -81.935 17.743 90.641 1.00 77.25 255 GLN A C 1
ATOM 2002 O O . GLN A 1 255 ? -81.623 18.874 91.023 1.00 77.25 255 GLN A O 1
ATOM 2007 N N . GLN A 1 256 ? -83.177 17.451 90.236 1.00 72.00 256 GLN A N 1
ATOM 2008 C CA . GLN A 1 256 ? -84.233 18.450 89.999 1.00 72.00 256 GLN A CA 1
ATOM 2009 C C . GLN A 1 256 ? -84.505 19.366 91.211 1.00 72.00 256 GLN A C 1
ATOM 2011 O O . GLN A 1 256 ? -84.799 20.550 91.045 1.00 72.00 256 GLN A O 1
ATOM 2016 N N . GLY A 1 257 ? -84.391 18.841 92.436 1.00 71.38 257 GLY A N 1
ATOM 2017 C CA . GLY A 1 257 ? -84.590 19.616 93.665 1.00 71.38 257 GLY A CA 1
ATOM 2018 C C . GLY A 1 257 ? -83.480 20.637 93.944 1.00 71.38 257 GLY A C 1
ATOM 2019 O O . GLY A 1 257 ? -83.769 21.735 94.413 1.00 71.38 257 GLY A O 1
ATOM 2020 N N . LEU A 1 258 ? -82.224 20.306 93.626 1.00 71.94 258 LEU A N 1
ATOM 2021 C CA . LEU A 1 258 ? -81.073 21.200 93.809 1.00 71.94 258 LEU A CA 1
ATOM 2022 C C . LEU A 1 258 ? -80.995 22.247 92.693 1.00 71.94 258 LEU A C 1
ATOM 2024 O O . LEU A 1 258 ? -80.743 23.414 92.972 1.00 71.94 258 LEU A O 1
ATOM 2028 N N . ALA A 1 259 ? -81.331 21.862 91.459 1.00 75.38 259 ALA A N 1
ATOM 2029 C CA . ALA A 1 259 ? -81.451 22.778 90.327 1.00 75.38 259 ALA A CA 1
ATOM 2030 C C . ALA A 1 259 ? -82.479 23.898 90.570 1.00 75.38 259 ALA A C 1
ATOM 2032 O O . ALA A 1 259 ? -82.216 25.057 90.257 1.00 75.38 259 ALA A O 1
ATOM 2033 N N . LYS A 1 260 ? -83.627 23.584 91.193 1.00 76.69 260 LYS A N 1
ATOM 2034 C CA . LYS A 1 260 ? -84.622 24.600 91.581 1.00 76.69 260 LYS A CA 1
ATOM 2035 C C . LYS A 1 260 ? -84.085 25.576 92.630 1.00 76.69 260 LYS A C 1
ATOM 2037 O O . LYS A 1 260 ? -84.335 26.772 92.513 1.00 76.69 260 LYS A O 1
ATOM 2042 N N . LYS A 1 261 ? -83.332 25.087 93.622 1.00 78.50 261 LYS A N 1
ATOM 2043 C CA . LYS A 1 261 ? -82.726 25.940 94.658 1.00 78.50 261 LYS A CA 1
ATOM 2044 C C . LYS A 1 261 ? -81.666 26.875 94.079 1.00 78.50 261 LYS A C 1
ATOM 2046 O O . LYS A 1 261 ? -81.679 28.055 94.415 1.00 78.50 261 LYS A O 1
ATOM 2051 N N . GLU A 1 262 ? -80.810 26.383 93.185 1.00 77.56 262 GLU A N 1
ATOM 2052 C CA . GLU A 1 262 ? -79.777 27.216 92.556 1.00 77.56 262 GLU A CA 1
ATOM 2053 C C . GLU A 1 262 ? -80.387 28.231 91.576 1.00 77.56 262 GLU A C 1
ATOM 2055 O O . GLU A 1 262 ? -79.979 29.387 91.556 1.00 77.56 262 GLU A O 1
ATOM 2060 N N . ALA A 1 263 ? -81.448 27.859 90.846 1.00 79.50 263 ALA A N 1
ATOM 2061 C CA . ALA A 1 263 ? -82.201 28.797 90.011 1.00 79.50 263 ALA A CA 1
ATOM 2062 C C . ALA A 1 263 ? -82.912 29.885 90.837 1.00 79.50 263 ALA A C 1
ATOM 2064 O O . ALA A 1 263 ? -82.945 31.049 90.438 1.00 79.50 263 ALA A O 1
ATOM 2065 N N . GLU A 1 264 ? -83.477 29.539 91.998 1.00 80.38 264 GLU A N 1
ATOM 2066 C CA . GLU A 1 264 ? -84.040 30.530 92.921 1.00 80.38 264 GLU A CA 1
ATOM 2067 C C . GLU A 1 264 ? -82.970 31.434 93.532 1.00 80.38 264 GLU A C 1
ATOM 2069 O O . GLU A 1 264 ? -83.196 32.636 93.655 1.00 80.38 264 GLU A O 1
ATOM 2074 N N . ARG A 1 265 ? -81.805 30.884 93.887 1.00 82.12 265 ARG A N 1
ATOM 2075 C CA . ARG A 1 265 ? -80.663 31.662 94.372 1.00 82.12 265 ARG A CA 1
ATOM 2076 C C . ARG A 1 265 ? -80.186 32.653 93.312 1.00 82.12 265 ARG A C 1
ATOM 2078 O O . ARG A 1 265 ? -80.124 33.842 93.603 1.00 82.12 265 ARG A O 1
ATOM 2085 N N . ALA A 1 266 ? -79.956 32.188 92.085 1.00 82.81 266 ALA A N 1
ATOM 2086 C CA . ALA A 1 266 ? -79.570 33.040 90.965 1.00 82.81 266 ALA A CA 1
ATOM 2087 C C . ALA A 1 266 ? -80.622 34.127 90.692 1.00 82.81 266 ALA A C 1
ATOM 2089 O O . ALA A 1 266 ? -80.264 35.274 90.453 1.00 82.81 266 ALA A O 1
ATOM 2090 N N . ARG A 1 267 ? -81.926 33.818 90.801 1.00 83.88 267 ARG A N 1
ATOM 2091 C CA . ARG A 1 267 ? -83.000 34.827 90.699 1.00 83.88 267 ARG A CA 1
ATOM 2092 C C . ARG A 1 267 ? -82.940 35.881 91.803 1.00 83.88 267 ARG A C 1
ATOM 2094 O O . ARG A 1 267 ? -83.181 37.049 91.513 1.00 83.88 267 ARG A O 1
ATOM 2101 N N . ARG A 1 268 ? -82.642 35.489 93.045 1.00 83.88 268 ARG A N 1
ATOM 2102 C CA . ARG A 1 268 ? -82.490 36.432 94.167 1.00 83.88 268 ARG A CA 1
ATOM 2103 C C . ARG A 1 268 ? -81.262 37.318 93.972 1.00 83.88 268 ARG A C 1
ATOM 2105 O O . ARG A 1 268 ? -81.388 38.528 94.084 1.00 83.88 268 ARG A O 1
ATOM 2112 N N . GLU A 1 269 ? -80.130 36.746 93.566 1.00 84.56 269 GLU A N 1
ATOM 2113 C CA . GLU A 1 269 ? -78.918 37.509 93.239 1.00 84.56 269 GLU A CA 1
ATOM 2114 C C . GLU A 1 269 ? -79.160 38.486 92.073 1.00 84.56 269 GLU A C 1
ATOM 2116 O O . GLU A 1 269 ? -78.743 39.640 92.144 1.00 84.56 269 GLU A O 1
ATOM 2121 N N . LEU A 1 270 ? -79.916 38.087 91.042 1.00 85.88 270 LEU A N 1
ATOM 2122 C CA . LEU A 1 270 ? -80.316 38.979 89.947 1.00 85.88 270 LEU A CA 1
ATOM 2123 C C . LEU A 1 270 ? -81.233 40.105 90.443 1.00 85.88 270 LEU A C 1
ATOM 2125 O O . LEU A 1 270 ? -81.049 41.252 90.048 1.00 85.88 270 LEU A O 1
ATOM 2129 N N . GLN A 1 271 ? -82.187 39.818 91.334 1.00 87.38 271 GLN A N 1
ATOM 2130 C CA . GLN A 1 271 ? -83.030 40.846 91.954 1.00 87.38 271 GLN A CA 1
ATOM 2131 C C . GLN A 1 271 ? -82.225 41.806 92.833 1.00 87.38 271 GLN A C 1
ATOM 2133 O O . GLN A 1 271 ? -82.476 43.007 92.795 1.00 87.38 271 GLN A O 1
ATOM 2138 N N . ASP A 1 272 ? -81.240 41.317 93.580 1.00 85.69 272 ASP A N 1
ATOM 2139 C CA . ASP A 1 272 ? -80.385 42.150 94.424 1.00 85.69 272 ASP A CA 1
ATOM 2140 C C . ASP A 1 272 ? -79.426 43.008 93.591 1.00 85.69 272 ASP A C 1
ATOM 2142 O O . ASP A 1 272 ? -79.246 44.189 93.889 1.00 85.69 272 ASP A O 1
ATOM 2146 N N . LEU A 1 273 ? -78.877 42.471 92.496 1.00 87.00 273 LEU A N 1
ATOM 2147 C CA . LEU A 1 273 ? -78.115 43.250 91.517 1.00 87.00 273 LEU A CA 1
ATOM 2148 C C . LEU A 1 273 ? -78.995 44.262 90.784 1.00 87.00 273 LEU A C 1
ATOM 2150 O O . LEU A 1 273 ? -78.549 45.380 90.550 1.00 87.00 273 LEU A O 1
ATOM 2154 N N . THR A 1 274 ? -80.245 43.912 90.477 1.00 85.56 274 THR A N 1
ATOM 2155 C CA . THR A 1 274 ? -81.215 44.840 89.878 1.00 85.56 274 THR A CA 1
ATOM 2156 C C . THR A 1 274 ? -81.535 45.969 90.852 1.00 85.56 274 THR A C 1
ATOM 2158 O O . THR A 1 274 ? -81.439 47.124 90.477 1.00 85.56 274 THR A O 1
ATOM 2161 N N . ARG A 1 275 ? -81.777 45.675 92.133 1.00 84.12 275 ARG A N 1
ATOM 2162 C CA . ARG A 1 275 ? -81.974 46.700 93.172 1.00 84.12 275 ARG A CA 1
ATOM 2163 C C . ARG A 1 275 ? -80.732 47.550 93.406 1.00 84.12 275 ARG A C 1
ATOM 2165 O O . ARG A 1 275 ? -80.847 48.738 93.670 1.00 84.12 275 ARG A O 1
ATOM 2172 N N . ARG A 1 276 ? -79.536 46.959 93.345 1.00 82.81 276 ARG A N 1
ATOM 2173 C CA . ARG A 1 276 ? -78.274 47.699 93.478 1.00 82.81 276 ARG A CA 1
ATOM 2174 C C . ARG A 1 276 ? -78.033 48.600 92.274 1.00 82.81 276 ARG A C 1
ATOM 2176 O O . ARG A 1 276 ? -77.594 49.725 92.463 1.00 82.81 276 ARG A O 1
ATOM 2183 N N . ARG A 1 277 ? -78.348 48.119 91.070 1.00 87.38 277 ARG A N 1
ATOM 2184 C CA . ARG A 1 277 ? -78.396 48.929 89.856 1.00 87.38 277 ARG A CA 1
ATOM 2185 C C . ARG A 1 277 ? -79.382 50.072 90.060 1.00 87.38 277 ARG A C 1
ATOM 2187 O O . ARG A 1 277 ? -78.968 51.209 89.944 1.00 87.38 277 ARG A O 1
ATOM 2194 N N . ASP A 1 278 ? -80.621 49.789 90.436 1.00 85.88 278 ASP A N 1
ATOM 2195 C CA . ASP A 1 278 ? -81.663 50.806 90.588 1.00 85.88 278 ASP A CA 1
ATOM 2196 C C . ASP A 1 278 ? -81.275 51.856 91.644 1.00 85.88 278 ASP A C 1
ATOM 2198 O O . ASP A 1 278 ? -81.408 53.037 91.373 1.00 85.88 278 ASP A O 1
ATOM 2202 N N . ARG A 1 279 ? -80.637 51.465 92.757 1.00 80.94 279 ARG A N 1
ATOM 2203 C CA . ARG A 1 279 ? -80.061 52.406 93.743 1.00 80.94 279 ARG A CA 1
ATOM 2204 C C . ARG A 1 279 ? -78.900 53.245 93.206 1.00 80.94 279 ARG A C 1
ATOM 2206 O O . ARG A 1 279 ? -78.765 54.402 93.575 1.00 80.94 279 ARG A O 1
ATOM 2213 N N . LEU A 1 280 ? -78.020 52.660 92.392 1.00 80.50 280 LEU A N 1
ATOM 2214 C CA . LEU A 1 280 ? -76.933 53.405 91.747 1.00 80.50 280 LEU A CA 1
ATOM 2215 C C . LEU A 1 280 ? -77.472 54.351 90.669 1.00 80.50 280 LEU A C 1
ATOM 2217 O O . LEU A 1 280 ? -76.920 55.426 90.494 1.00 80.50 280 LEU A O 1
ATOM 2221 N N . PHE A 1 281 ? -78.546 53.969 89.976 1.00 79.94 281 PHE A N 1
ATOM 2222 C CA . PHE A 1 281 ? -79.253 54.840 89.040 1.00 79.94 281 PHE A CA 1
ATOM 2223 C C . PHE A 1 281 ? -79.997 55.962 89.770 1.00 79.94 281 PHE A C 1
ATOM 2225 O O . PHE A 1 281 ? -79.902 57.099 89.338 1.00 79.94 281 PHE A O 1
ATOM 2232 N N . GLU A 1 282 ? -80.672 55.678 90.886 1.00 78.00 282 GLU A N 1
ATOM 2233 C CA . GLU A 1 282 ? -81.283 56.696 91.752 1.00 78.00 282 GLU A CA 1
ATOM 2234 C C . GLU A 1 282 ? -80.225 57.680 92.277 1.00 78.00 282 GLU A C 1
ATOM 2236 O O . GLU A 1 282 ? -80.416 58.884 92.161 1.00 78.00 282 GLU A O 1
ATOM 2241 N N . GLY A 1 283 ? -79.062 57.193 92.728 1.00 71.56 283 GLY A N 1
ATOM 2242 C CA . GLY A 1 283 ? -77.942 58.052 9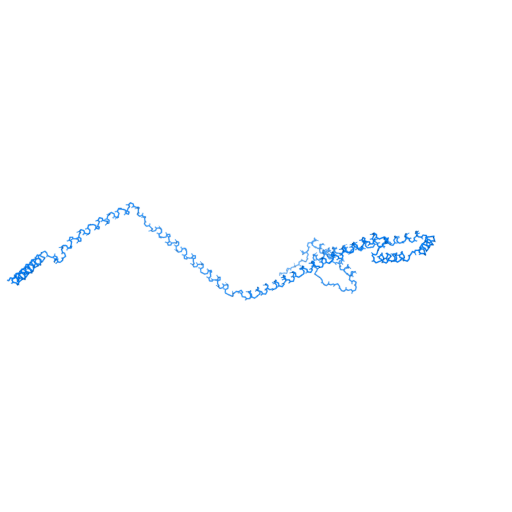3.132 1.00 71.56 283 GLY A CA 1
ATOM 2243 C C . GLY A 1 283 ? -77.339 58.881 91.990 1.00 71.56 283 GLY A C 1
ATOM 2244 O O . GLY A 1 283 ? -76.931 60.012 92.217 1.00 71.56 283 GLY A O 1
ATOM 2245 N N . LEU A 1 284 ? -77.328 58.364 90.756 1.00 70.38 284 LEU A N 1
ATOM 2246 C CA . LEU A 1 284 ? -76.909 59.136 89.578 1.00 70.38 284 LEU A CA 1
ATOM 2247 C C . LEU A 1 284 ? -77.921 60.242 89.226 1.00 70.38 284 LEU A C 1
ATOM 2249 O O . LEU A 1 284 ? -77.536 61.302 88.755 1.00 70.38 284 LEU A O 1
ATOM 2253 N N . ILE A 1 285 ? -79.214 59.993 89.451 1.00 69.19 285 ILE A N 1
ATOM 2254 C CA . ILE A 1 285 ? -80.299 60.951 89.188 1.00 69.19 285 ILE A CA 1
ATOM 2255 C C . ILE A 1 285 ? -80.312 62.079 90.240 1.00 69.19 285 ILE A C 1
ATOM 2257 O O . ILE A 1 285 ? -80.687 63.206 89.920 1.00 69.19 285 ILE A O 1
ATOM 2261 N N . GLU A 1 286 ? -79.871 61.800 91.472 1.00 62.72 286 GLU A N 1
ATOM 2262 C CA . GLU A 1 286 ? -79.722 62.792 92.549 1.00 62.72 286 GLU A CA 1
ATOM 2263 C C . GLU A 1 286 ? -78.458 63.669 92.419 1.00 62.72 286 GLU A C 1
ATOM 2265 O O . GLU A 1 286 ? -78.455 64.779 92.941 1.00 62.72 286 GLU A O 1
ATOM 2270 N N . GLU A 1 287 ? -77.408 63.225 91.711 1.00 59.31 287 GLU A N 1
ATOM 2271 C CA . GLU A 1 287 ? -76.210 64.042 91.417 1.00 59.31 287 GLU A CA 1
ATOM 2272 C C . GLU A 1 287 ? -76.380 64.981 90.201 1.00 59.31 287 GLU A C 1
ATOM 2274 O O . GLU A 1 287 ? -75.624 65.943 90.061 1.00 59.31 287 GLU A O 1
ATOM 2279 N N . ASP A 1 288 ? -77.391 64.745 89.358 1.00 53.50 288 ASP A N 1
ATOM 2280 C CA . ASP A 1 288 ? -77.735 65.573 88.188 1.00 53.50 288 ASP A CA 1
ATOM 2281 C C . ASP A 1 288 ? -78.862 66.613 88.471 1.00 53.50 288 ASP A C 1
ATOM 2283 O O . ASP A 1 288 ? -79.341 67.267 87.537 1.00 53.50 288 ASP A O 1
ATOM 2287 N N . SER A 1 289 ? -79.287 66.790 89.739 1.00 48.94 289 SER A N 1
ATOM 2288 C CA . SER A 1 289 ? -80.312 67.763 90.206 1.00 48.94 289 SER A CA 1
ATOM 2289 C C . SER A 1 289 ? -79.752 68.809 91.174 1.00 48.94 289 SER A C 1
ATOM 2291 O O . SER A 1 289 ? -80.202 69.976 91.095 1.00 48.94 289 SER A O 1
#

Secondary structure (DSSP, 8-state):
------GGGS--HHHHHHHHHHHHHHHHHHHHHHHHHTTSPPPP----HHHHHHHHHHHHHHHHHHHHHHHHHHHHHHHHHHHHHH--TTHHHHHHHHHHHT--HHHHHHHHHHHHHHHHHT-SS--HHHHHHHHHHHHHHHHHHHHHHHHHHHHHHHHHHHHHHHHHHHHHHHHHHTTS-TTHHHHHHHHHHHHHHHHHHHHHHHHHHHHHHHT-PPPPPHHHHHHHHHHHHHHHHHHHHHHHHHHTTTT--SSHHHHHHHHHHHHHHHHHHHHHHHHHHHHHHHHT-

Radius of gyration: 64.3 Å; chains: 1; bounding box: 118×122×148 Å

Organism: Xylona heveae (strain CBS 132557 / TC161) (NCBI:txid1328760)

Sequence (289 aa):
MTSQFSPGAIFSPSQARQQLAQARDWSYIDDWLAKMYGAQSIPTFERNTDTLKALLALAAVNESAEEEKELVRRLECTVLGEVDETAEPGQDIELLLSLHENLSRDGSDSLDAMASAGLKLGSLDPTPESLAGDIFELNRLEFDMEQHALRMHSIHTRLELELSRLEREIAKFQNDSVLASSSLPQRTAEWTRATKQFVAKSLDYKNRINSLSRREPPRPGIAQIQALERDSLAMQTEVQGLELRVANFHGLPPQQGLAKKEAERARRELQDLTRRRDRLFEGLIEEDS

InterPro domains:
  IPR026243 HAUS augmin-like complex subunit 1 [PF25762] (29-254)
  IPR026243 HAUS augmin-like complex subunit 1 [PTHR31570] (13-286)

Foldseek 3Di:
DDDDPDPPPPDDPVNVVVVVVLVVLVVVLVVLQCVVQPPHDDDDDDPDPVVSVVSVVVSVVVVVVVVVVVVVVVVVVVVVVVVVVPDPPPPVVVVVVVVVVPDDPVRVVVVVVQVVLCVVLVPPDSDVVVSVVSVVVVVVVVVVVVVVVVVVVVVVVVVVVVVVVVVVVVVVCVVVVVPPPPCPVVVVVVVVVVVVVVVVVVVVVVVVVVVCVVVPDPDQPPVRVVVVVVVVVVVVVVVVVVVVVVVVCPPADPDPVRSVVVVVVVVVVVVVVVVVVVVVVVVVVVVVD